Protein AF-A0A1V6CPU2-F1 (afdb_monomer)

Sequence (280 aa):
MRPAMVRLRGVSGRVWGGRLEGAAGATWGTPTTQPLRPPAPSGRTQPARTRLDDVVFSGDVILTNVDMAEVTRQFQGHDPSRQGRASASGKLSIRGLDVKSLGGKVAVYMDDVEAFRLPVLSQILTFLKVQKETSDFHGTFDMQGLTATIERARLANRLSALEVEPGGTIDLGQGRMDFYLVAVPLSTVRDLLLKIPLVNLLVNLQDKLTRLLVRGQWDDPPSKLLSVQPIRNVGEGTLTFFRDVARSGGQIGGDVLNTLRSIIELPFGKPRKEQPVEEP

Solvent-accessible surface area (backbone atoms only — not comparable to full-atom values): 16328 Å² total; per-residue (Å²): 143,75,86,84,78,80,80,84,86,81,83,87,74,92,69,90,84,85,90,84,89,80,96,71,99,75,86,79,80,83,82,84,79,79,84,76,81,81,78,81,93,75,77,86,79,68,80,80,73,78,49,58,78,76,38,73,49,71,52,75,46,80,45,72,73,39,51,40,29,60,60,49,64,73,47,90,72,85,69,72,78,42,50,34,34,34,30,33,22,23,33,41,21,27,33,41,88,45,60,71,30,24,25,28,41,37,30,42,38,32,41,56,22,49,46,67,76,38,80,50,49,26,46,53,38,54,74,69,66,55,76,94,55,53,23,26,36,43,35,34,31,43,34,51,27,56,33,33,32,32,65,37,36,39,41,23,21,68,53,35,39,36,38,41,48,63,72,18,39,35,30,71,79,79,40,34,36,44,35,44,33,43,35,36,52,35,83,83,39,39,67,55,50,73,72,44,58,74,90,63,35,56,80,73,37,61,89,62,47,46,31,36,38,40,40,44,46,59,82,49,56,55,85,69,21,49,43,85,45,84,82,86,79,80,54,70,70,56,56,48,50,53,30,50,24,53,71,63,55,14,46,81,67,79,60,57,64,55,51,41,52,51,44,66,71,47,77,84,56,78,59,66,75,83,73,80,77,80,77,133

Mean predicted aligned error: 13.43 Å

Radius of gyration: 22.81 Å; Cα contacts (8 Å, |Δi|>4): 498; chains: 1; bounding box: 57×51×72 Å

Secondary structure (DSSP, 8-state):
---------------S------SS---PPPP----PPPPP--S--------GGGPEEEEEEEEEEEEHHHHHHHSSSS-TT--SEEEEEEEEEEETT-GGG-EEEEEEEEEEE-GGGSTTHHHHHHHTTPPS--EEEEEEEEEETTEEEEEEEEEE-SSEEEEEPTT-EEETTTTEEEEEEEEEEHHHHHHHHHHS-HHHHHHHHGGG-EEEEEEEETTS-HHHHEEEE------HHHHHHHHHHHHHTS---SHHHHHHHHHHHSPPPPPPPPPP----

Structure (mmCIF, N/CA/C/O backbone):
data_AF-A0A1V6CPU2-F1
#
_entry.id   AF-A0A1V6CPU2-F1
#
loop_
_atom_site.group_PDB
_atom_site.id
_atom_site.type_symbol
_atom_site.label_atom_id
_atom_site.label_alt_id
_atom_site.label_comp_id
_atom_site.label_asym_id
_atom_site.label_entity_id
_atom_site.label_seq_id
_atom_site.pdbx_PDB_ins_code
_atom_site.Cartn_x
_atom_site.Cartn_y
_atom_site.Cartn_z
_atom_site.occupancy
_atom_site.B_iso_or_equiv
_atom_site.auth_seq_id
_atom_site.auth_comp_id
_atom_site.auth_asym_id
_atom_site.auth_atom_id
_atom_site.pdbx_PDB_model_num
ATOM 1 N N . MET A 1 1 ? 34.733 -14.868 -2.464 1.00 34.28 1 MET A N 1
ATOM 2 C CA . MET A 1 1 ? 33.592 -14.001 -2.822 1.00 34.28 1 MET A CA 1
ATOM 3 C C . MET A 1 1 ? 33.526 -13.883 -4.335 1.00 34.28 1 MET A C 1
ATOM 5 O O . MET A 1 1 ? 34.482 -13.424 -4.941 1.00 34.28 1 MET A O 1
ATOM 9 N N . ARG A 1 2 ? 32.450 -14.383 -4.944 1.00 20.81 2 ARG A N 1
ATOM 10 C CA . ARG A 1 2 ? 32.124 -14.239 -6.371 1.00 20.81 2 ARG A CA 1
ATOM 11 C C . ARG A 1 2 ? 30.683 -13.719 -6.431 1.00 20.81 2 ARG A C 1
ATOM 13 O O . ARG A 1 2 ? 29.885 -14.204 -5.629 1.00 20.81 2 ARG A O 1
ATOM 20 N N . PRO A 1 3 ? 30.338 -12.761 -7.305 1.00 23.31 3 PRO A N 1
ATOM 21 C CA . PRO A 1 3 ? 28.958 -12.308 -7.423 1.00 23.31 3 PRO A CA 1
ATOM 22 C C . PRO A 1 3 ? 28.087 -13.469 -7.916 1.00 23.31 3 PRO A C 1
ATOM 24 O O . PRO A 1 3 ? 28.426 -14.145 -8.891 1.00 23.31 3 PRO A O 1
ATOM 27 N N . ALA A 1 4 ? 26.991 -13.729 -7.203 1.00 22.84 4 ALA A N 1
ATOM 28 C CA . ALA A 1 4 ? 25.990 -14.703 -7.605 1.00 22.84 4 ALA A CA 1
ATOM 29 C C . ALA A 1 4 ? 25.301 -14.195 -8.879 1.00 22.84 4 ALA A C 1
ATOM 31 O O . ALA A 1 4 ? 24.629 -13.168 -8.893 1.00 22.84 4 ALA A O 1
ATOM 32 N N . MET A 1 5 ? 25.543 -14.912 -9.970 1.00 20.58 5 MET A N 1
ATOM 33 C CA . MET A 1 5 ? 25.010 -14.649 -11.296 1.00 20.58 5 MET A CA 1
ATOM 34 C C . MET A 1 5 ? 23.526 -15.034 -11.317 1.00 20.58 5 MET A C 1
ATOM 36 O O . MET A 1 5 ? 23.187 -16.216 -11.361 1.00 20.58 5 MET A O 1
ATOM 40 N N . VAL A 1 6 ? 22.635 -14.042 -11.280 1.00 23.23 6 VAL A N 1
ATOM 41 C CA . VAL A 1 6 ? 21.203 -14.248 -11.529 1.00 23.23 6 VAL A CA 1
ATOM 42 C C . VAL A 1 6 ? 21.034 -14.560 -13.016 1.00 23.23 6 VAL A C 1
ATOM 44 O O . VAL A 1 6 ? 21.174 -13.691 -13.875 1.00 23.23 6 VAL A O 1
ATOM 47 N N . ARG A 1 7 ? 20.779 -15.831 -13.345 1.00 21.45 7 ARG A N 1
ATOM 48 C CA . ARG A 1 7 ? 20.409 -16.247 -14.703 1.00 21.45 7 ARG A CA 1
ATOM 49 C C . ARG A 1 7 ? 18.973 -15.808 -14.985 1.00 21.45 7 ARG A C 1
ATOM 51 O O . ARG A 1 7 ? 18.034 -16.540 -14.695 1.00 21.45 7 ARG A O 1
ATOM 58 N N . LEU A 1 8 ? 18.813 -14.649 -15.615 1.00 23.30 8 LEU A N 1
ATOM 59 C CA . LEU A 1 8 ? 17.594 -14.322 -16.351 1.00 23.30 8 LEU A CA 1
ATOM 60 C C . LEU A 1 8 ? 17.558 -15.193 -17.616 1.00 23.30 8 LEU A C 1
ATOM 62 O O . LEU A 1 8 ? 18.297 -14.966 -18.573 1.00 23.30 8 LEU A O 1
ATOM 66 N N . ARG A 1 9 ? 16.738 -16.248 -17.606 1.00 25.08 9 ARG A N 1
ATOM 67 C CA . ARG A 1 9 ? 16.404 -17.020 -18.811 1.00 25.08 9 ARG A CA 1
ATOM 68 C C . ARG A 1 9 ? 15.231 -16.335 -19.517 1.00 25.08 9 ARG A C 1
ATOM 70 O O . ARG A 1 9 ? 14.138 -16.316 -18.969 1.00 25.08 9 ARG A O 1
ATOM 77 N N . GLY A 1 10 ? 15.464 -15.849 -20.740 1.00 27.39 10 GLY A N 1
ATOM 78 C CA . GLY A 1 10 ? 14.409 -15.517 -21.708 1.00 27.39 10 GLY A CA 1
ATOM 79 C C . GLY A 1 10 ? 14.481 -14.112 -22.312 1.00 27.39 10 GLY A C 1
ATOM 80 O O . GLY A 1 10 ? 13.616 -13.291 -22.046 1.00 27.39 10 GLY A O 1
ATOM 81 N N . VAL A 1 11 ? 15.468 -13.852 -23.176 1.00 28.25 11 VAL A N 1
ATOM 82 C CA . VAL A 1 11 ? 15.389 -12.778 -24.182 1.00 28.25 11 VAL A CA 1
ATOM 83 C C . VAL A 1 11 ? 14.802 -13.406 -25.444 1.00 28.25 11 VAL A C 1
ATOM 85 O O . VAL A 1 11 ? 15.424 -14.299 -26.015 1.00 28.25 11 VAL A O 1
ATOM 88 N N . SER A 1 12 ? 13.621 -12.969 -25.887 1.00 30.84 12 SER A N 1
ATOM 89 C CA . SER A 1 12 ? 13.155 -13.255 -27.248 1.00 30.84 12 SER A CA 1
ATOM 90 C C . SER A 1 12 ? 13.422 -12.037 -28.133 1.00 30.84 12 SER A C 1
ATOM 92 O O . SER A 1 12 ? 12.655 -11.085 -28.200 1.00 30.84 12 SER A O 1
ATOM 94 N N . GLY A 1 13 ? 14.568 -12.063 -28.810 1.00 25.61 13 GLY A N 1
ATOM 95 C CA . GLY A 1 13 ? 14.774 -11.320 -30.046 1.00 25.61 13 GLY A CA 1
ATOM 96 C C . GLY A 1 13 ? 14.485 -12.274 -31.197 1.00 25.61 13 GLY A C 1
ATOM 97 O O . GLY A 1 13 ? 15.069 -13.354 -31.258 1.00 25.61 13 GLY A O 1
ATOM 98 N N . ARG A 1 14 ? 13.565 -11.924 -32.100 1.00 24.55 14 ARG A N 1
ATOM 99 C CA . ARG A 1 14 ? 13.350 -12.722 -33.311 1.00 24.55 14 ARG A CA 1
ATOM 100 C C . ARG A 1 14 ? 14.534 -12.518 -34.259 1.00 24.55 14 ARG A C 1
ATOM 102 O O . ARG A 1 14 ? 14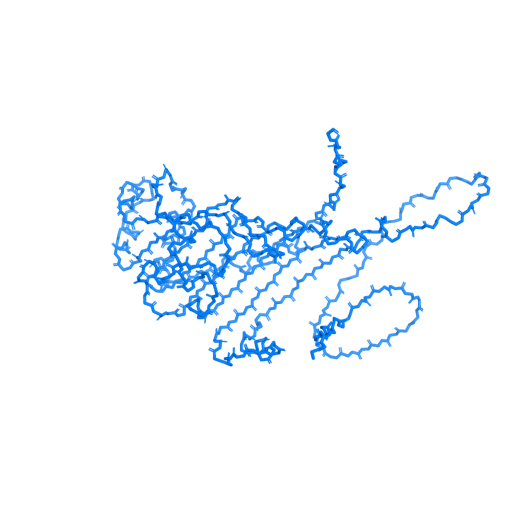.635 -11.477 -34.898 1.00 24.55 14 ARG A O 1
ATOM 109 N N . VAL A 1 15 ? 15.376 -13.537 -34.393 1.00 25.38 15 VAL A N 1
ATOM 110 C CA . VAL A 1 15 ? 16.049 -13.854 -35.659 1.00 25.38 15 VAL A CA 1
ATOM 111 C C . VAL A 1 15 ? 15.334 -15.081 -36.224 1.00 25.38 15 VAL A C 1
ATOM 113 O O . VAL A 1 15 ? 14.898 -15.953 -35.478 1.00 25.38 15 VAL A O 1
ATOM 116 N N . TRP A 1 16 ? 15.106 -15.070 -37.533 1.00 22.95 16 TRP A N 1
ATOM 117 C CA . TRP A 1 16 ? 14.367 -16.084 -38.284 1.00 22.95 16 TRP A CA 1
ATOM 118 C C . TRP A 1 16 ? 14.764 -17.534 -37.947 1.00 22.95 16 TRP A C 1
ATOM 120 O O . TRP A 1 16 ? 15.946 -17.860 -37.926 1.00 22.95 16 TRP A O 1
ATOM 130 N N . GLY A 1 17 ? 13.751 -18.403 -37.824 1.00 26.84 17 GLY A N 1
ATOM 131 C CA . GLY A 1 17 ? 13.868 -19.862 -37.931 1.00 26.84 17 GLY A CA 1
ATOM 132 C C . GLY A 1 17 ? 14.075 -20.622 -36.615 1.00 26.84 17 GLY A C 1
ATOM 133 O O . GLY A 1 17 ? 15.155 -20.593 -36.041 1.00 26.84 17 GLY A O 1
ATOM 134 N N . GLY A 1 18 ? 13.062 -21.393 -36.197 1.00 23.89 18 GLY A N 1
ATOM 135 C CA . GLY A 1 18 ? 13.211 -22.478 -35.214 1.00 23.89 18 GLY A CA 1
ATOM 136 C C . GLY A 1 18 ? 12.259 -22.400 -34.019 1.00 23.89 18 GLY A C 1
ATOM 137 O O . GLY A 1 18 ? 12.365 -21.517 -33.176 1.00 23.89 18 GLY A O 1
ATOM 138 N N . ARG A 1 19 ? 11.328 -23.357 -33.946 1.00 25.08 19 ARG A N 1
ATOM 139 C CA . ARG A 1 19 ? 10.386 -23.580 -32.839 1.00 25.08 19 ARG A CA 1
ATOM 140 C C . ARG A 1 19 ? 11.069 -24.431 -31.764 1.00 25.08 19 ARG A C 1
ATOM 142 O O . ARG A 1 19 ? 11.574 -25.499 -32.092 1.00 25.08 19 ARG A O 1
ATOM 149 N N . LEU A 1 20 ? 11.030 -24.006 -30.502 1.00 25.58 20 LEU A N 1
ATOM 150 C CA . LEU A 1 20 ? 11.306 -24.875 -29.353 1.00 25.58 20 LEU A CA 1
ATOM 151 C C . LEU A 1 20 ? 10.227 -24.658 -28.288 1.00 25.58 20 LEU A C 1
ATOM 153 O O . LEU A 1 20 ? 10.065 -23.556 -27.771 1.00 25.58 20 LEU A O 1
ATOM 157 N N . GLU A 1 21 ? 9.476 -25.723 -28.010 1.00 29.30 21 GLU A N 1
ATOM 158 C CA . GLU A 1 21 ? 8.456 -25.804 -26.962 1.00 29.30 21 GLU A CA 1
ATOM 159 C C . GLU A 1 21 ? 9.082 -26.342 -25.664 1.00 29.30 21 GLU A C 1
ATOM 161 O O . GLU A 1 21 ? 9.908 -27.254 -25.696 1.00 29.30 21 GLU A O 1
ATOM 166 N N . GLY A 1 22 ? 8.687 -25.781 -24.516 1.00 26.75 22 GLY A N 1
ATOM 167 C CA . GLY A 1 22 ? 9.093 -26.238 -23.185 1.00 26.75 22 GLY A CA 1
ATOM 168 C C . GLY A 1 22 ? 8.203 -25.643 -22.086 1.00 26.75 22 GLY A C 1
ATOM 169 O O . GLY A 1 22 ? 7.888 -24.459 -22.110 1.00 26.75 22 GLY A O 1
ATOM 170 N N . ALA A 1 23 ? 7.763 -26.502 -21.166 1.00 32.38 23 ALA A N 1
ATOM 171 C CA . ALA A 1 23 ? 6.569 -26.382 -20.331 1.00 32.38 23 ALA A CA 1
ATOM 172 C C . ALA A 1 23 ? 6.608 -25.340 -19.189 1.00 32.38 23 ALA A C 1
ATOM 174 O O . ALA A 1 23 ? 7.390 -25.463 -18.252 1.00 32.38 23 ALA A O 1
ATOM 175 N N . ALA A 1 24 ? 5.693 -24.369 -19.262 1.00 33.59 24 ALA A N 1
ATOM 176 C CA . ALA A 1 24 ? 4.900 -23.727 -18.200 1.00 33.59 24 ALA A CA 1
ATOM 177 C C . ALA A 1 24 ? 4.085 -22.632 -18.912 1.00 33.59 24 ALA A C 1
ATOM 179 O O . ALA A 1 24 ? 4.658 -21.831 -19.648 1.00 33.59 24 ALA A O 1
ATOM 180 N N . GLY A 1 25 ? 2.755 -22.659 -18.804 1.00 32.31 25 GLY A N 1
ATOM 181 C CA . GLY A 1 25 ? 1.842 -21.919 -19.685 1.00 32.31 25 GLY A CA 1
ATOM 182 C C . GLY A 1 25 ? 1.938 -20.393 -19.587 1.00 32.31 25 GLY A C 1
ATOM 183 O O . GLY A 1 25 ? 1.134 -19.771 -18.906 1.00 32.31 25 GLY A O 1
ATOM 184 N N . ALA A 1 26 ? 2.877 -19.798 -20.321 1.00 29.34 26 ALA A N 1
ATOM 185 C CA . ALA A 1 26 ? 2.857 -18.404 -20.743 1.00 29.34 26 ALA A CA 1
ATOM 186 C C . ALA A 1 26 ? 2.337 -18.357 -22.188 1.00 29.34 26 ALA A C 1
ATOM 188 O O . ALA A 1 26 ? 3.023 -18.775 -23.124 1.00 29.34 26 ALA A O 1
ATOM 189 N N . THR A 1 27 ? 1.106 -17.892 -22.385 1.00 31.67 27 THR A N 1
ATOM 190 C CA . THR A 1 27 ? 0.566 -17.628 -23.724 1.00 31.67 27 THR A CA 1
ATOM 191 C C . THR A 1 27 ? 0.984 -16.231 -24.165 1.00 31.67 27 THR A C 1
ATOM 193 O O . THR A 1 27 ? 0.545 -15.238 -23.591 1.00 31.67 27 THR A O 1
ATOM 196 N N . TRP A 1 28 ? 1.836 -16.156 -25.185 1.00 31.05 28 TRP A N 1
ATOM 197 C CA . TRP A 1 28 ? 2.284 -14.904 -25.793 1.00 31.05 28 TRP A CA 1
ATOM 198 C C . TRP A 1 28 ? 1.284 -14.451 -26.862 1.00 31.05 28 TRP A C 1
ATOM 200 O O . TRP A 1 28 ? 0.954 -15.218 -27.767 1.00 31.05 28 TRP A O 1
ATOM 210 N N . GLY A 1 29 ? 0.808 -13.208 -26.768 1.00 28.88 29 GLY A N 1
ATOM 211 C CA . GLY A 1 29 ? -0.036 -12.594 -27.792 1.00 28.88 29 GLY A CA 1
ATOM 212 C C . GLY A 1 29 ? 0.719 -12.374 -29.107 1.00 28.88 29 GLY A C 1
ATOM 213 O O . GLY A 1 29 ? 1.909 -12.055 -29.125 1.00 28.88 29 GLY A O 1
ATOM 214 N N . THR A 1 30 ? 0.022 -12.543 -30.229 1.00 30.81 30 THR A N 1
ATOM 215 C CA . THR A 1 30 ? 0.536 -12.243 -31.571 1.00 30.81 30 THR A CA 1
ATOM 216 C C . THR A 1 30 ? 0.836 -10.747 -31.724 1.00 30.81 30 THR A C 1
ATOM 218 O O . THR A 1 30 ? -0.030 -9.927 -31.422 1.00 30.81 30 THR A O 1
ATOM 221 N N . PRO A 1 31 ? 2.016 -10.358 -32.234 1.00 31.31 31 PRO A N 1
ATOM 222 C CA . PRO A 1 31 ? 2.362 -8.955 -32.413 1.00 31.31 31 PRO A CA 1
ATOM 223 C C . PRO A 1 31 ? 1.644 -8.352 -33.618 1.00 31.31 31 PRO A C 1
ATOM 225 O O . PRO A 1 31 ? 1.779 -8.833 -34.744 1.00 31.31 31 PRO A O 1
ATOM 228 N N . THR A 1 32 ? 0.928 -7.258 -33.382 1.00 28.61 32 THR A N 1
ATOM 229 C CA . THR A 1 32 ? 0.311 -6.435 -34.422 1.00 28.61 32 THR A CA 1
ATOM 230 C C . THR A 1 32 ? 1.383 -5.571 -35.086 1.00 28.61 32 THR A C 1
ATOM 232 O O . THR A 1 32 ? 1.821 -4.563 -34.536 1.00 28.61 32 THR A O 1
ATOM 235 N N . THR A 1 33 ? 1.833 -5.949 -36.280 1.00 32.84 33 THR A N 1
ATOM 236 C CA . THR A 1 33 ? 2.640 -5.076 -37.142 1.00 32.84 33 THR A CA 1
ATOM 237 C C . THR A 1 33 ? 1.713 -4.133 -37.906 1.00 32.84 33 THR A C 1
ATOM 239 O O . THR A 1 33 ? 1.033 -4.573 -38.830 1.00 32.84 33 THR A O 1
ATOM 242 N N . GLN A 1 34 ? 1.680 -2.843 -37.562 1.00 29.03 34 GLN A N 1
ATOM 243 C CA . GLN A 1 34 ? 1.184 -1.826 -38.498 1.00 29.03 34 GLN A CA 1
ATOM 244 C C . GLN A 1 34 ? 2.293 -1.525 -39.522 1.00 29.03 34 GLN A C 1
ATOM 246 O O . GLN A 1 34 ? 3.384 -1.119 -39.115 1.00 29.03 34 GLN A O 1
ATOM 251 N N . PRO A 1 35 ? 2.068 -1.716 -40.834 1.00 31.83 35 PRO A N 1
ATOM 252 C CA . PRO A 1 35 ? 3.047 -1.328 -41.839 1.00 31.83 35 PRO A CA 1
ATOM 253 C C . PRO A 1 35 ? 3.051 0.199 -42.004 1.00 31.83 35 PRO A C 1
ATOM 255 O O . PRO A 1 35 ? 2.070 0.795 -42.449 1.00 31.83 35 PRO A O 1
ATOM 258 N N . LEU A 1 36 ? 4.168 0.843 -41.662 1.00 37.94 36 LEU A N 1
ATOM 259 C CA . LEU A 1 36 ? 4.449 2.221 -42.072 1.00 37.94 36 LEU A CA 1
ATOM 260 C C . LEU A 1 36 ? 4.690 2.243 -43.592 1.00 37.94 36 LEU A C 1
ATOM 262 O O . LEU A 1 36 ? 5.431 1.412 -44.118 1.00 37.94 36 LEU A O 1
ATOM 266 N N . ARG A 1 37 ? 4.045 3.184 -44.297 1.00 33.75 37 ARG A N 1
ATOM 267 C CA . ARG A 1 37 ? 4.217 3.421 -45.744 1.00 33.75 37 ARG A CA 1
ATOM 268 C C . ARG A 1 37 ? 5.713 3.502 -46.107 1.00 33.75 37 ARG A C 1
ATOM 270 O O . ARG A 1 37 ? 6.439 4.221 -45.420 1.00 33.75 37 ARG A O 1
ATOM 277 N N . PRO A 1 38 ? 6.175 2.847 -47.187 1.00 36.03 38 PRO A N 1
ATOM 278 C CA . PRO A 1 38 ? 7.564 2.967 -47.609 1.00 36.03 38 PRO A CA 1
ATOM 279 C C . PRO A 1 38 ? 7.843 4.388 -48.137 1.00 36.03 38 PRO A C 1
ATOM 281 O O . PRO A 1 38 ? 7.020 4.926 -48.885 1.00 36.03 38 PRO A O 1
ATOM 284 N N . PRO A 1 39 ? 8.978 5.013 -47.775 1.00 39.09 39 PRO A N 1
ATOM 285 C CA . PRO A 1 39 ? 9.410 6.257 -48.400 1.00 39.09 39 PRO A CA 1
ATOM 286 C C . PRO A 1 39 ? 9.876 6.007 -49.844 1.00 39.09 39 PRO A C 1
ATOM 288 O O . PRO A 1 39 ? 10.387 4.935 -50.175 1.00 39.09 39 PRO A O 1
ATOM 291 N N . ALA A 1 40 ? 9.675 7.006 -50.707 1.00 37.50 40 ALA A N 1
ATOM 292 C CA . ALA A 1 40 ? 10.050 6.971 -52.120 1.00 37.50 40 ALA A CA 1
ATOM 293 C C . ALA A 1 40 ? 11.578 6.815 -52.315 1.00 37.50 40 ALA A C 1
ATOM 295 O O . ALA A 1 40 ? 12.352 7.299 -51.484 1.00 37.50 40 ALA A O 1
ATOM 296 N N . PRO A 1 41 ? 12.038 6.161 -53.400 1.00 44.41 41 PRO A N 1
ATOM 297 C CA . PRO A 1 41 ? 13.441 5.815 -53.566 1.00 44.41 41 PRO A CA 1
ATOM 298 C C . PRO A 1 41 ? 14.226 6.993 -54.154 1.00 44.41 41 PRO A C 1
ATOM 300 O O . PRO A 1 41 ? 14.113 7.300 -55.338 1.00 44.41 41 PRO A O 1
ATOM 303 N N . SER A 1 42 ? 15.082 7.626 -53.355 1.00 38.94 42 SER A N 1
ATOM 304 C CA . SER A 1 42 ? 16.133 8.501 -53.881 1.00 38.94 42 SER A CA 1
ATOM 305 C C . SER A 1 42 ? 17.397 8.421 -53.029 1.00 38.94 42 SER A C 1
ATOM 307 O O . SER A 1 42 ? 17.384 8.815 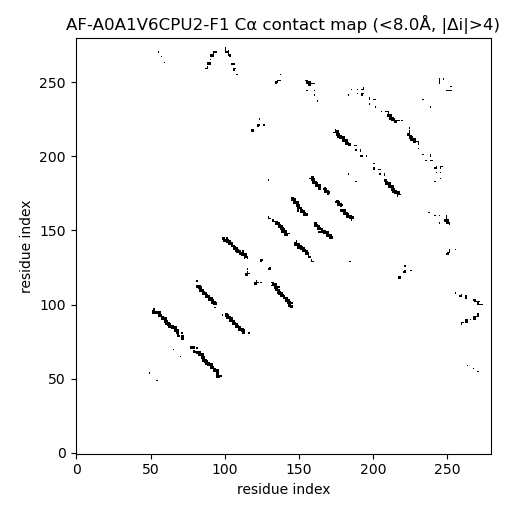-51.868 1.00 38.94 42 SER A O 1
ATOM 309 N N . GLY A 1 43 ? 18.491 7.963 -53.647 1.00 39.69 43 GLY A N 1
ATOM 310 C CA . GLY A 1 43 ? 19.863 8.128 -53.158 1.00 39.69 43 GLY A CA 1
ATOM 311 C C . GLY A 1 43 ? 20.318 7.104 -52.112 1.00 39.69 43 GLY A C 1
ATOM 312 O O . GLY A 1 43 ? 19.718 6.986 -51.055 1.00 39.69 43 GLY A O 1
ATOM 313 N N . ARG A 1 44 ? 21.403 6.379 -52.434 1.00 40.94 44 ARG A N 1
ATOM 314 C CA . ARG A 1 44 ? 22.233 5.514 -51.562 1.00 40.94 44 ARG A CA 1
ATOM 315 C C . ARG A 1 44 ? 21.679 5.292 -50.144 1.00 40.94 44 ARG A C 1
ATOM 317 O O . ARG A 1 44 ? 22.060 5.979 -49.200 1.00 40.94 44 ARG A O 1
ATOM 324 N N . THR A 1 45 ? 20.848 4.269 -49.982 1.00 40.88 45 THR A N 1
ATOM 325 C CA . THR A 1 45 ? 20.458 3.754 -48.670 1.00 40.88 45 THR A CA 1
ATOM 326 C C . THR A 1 45 ? 21.670 3.088 -48.019 1.00 40.88 45 THR A C 1
ATOM 328 O O . THR A 1 45 ? 21.971 1.921 -48.261 1.00 40.88 45 THR A O 1
ATOM 331 N N . GLN A 1 46 ? 22.387 3.826 -47.165 1.00 41.12 46 GLN A N 1
ATOM 332 C CA . GLN A 1 46 ? 23.082 3.175 -46.056 1.00 41.12 46 GLN A CA 1
ATOM 333 C C . GLN A 1 46 ? 22.028 2.354 -45.300 1.00 41.12 46 GLN A C 1
ATOM 335 O O . GLN A 1 46 ? 20.939 2.882 -45.054 1.00 41.12 46 GLN A O 1
ATOM 340 N N . PRO A 1 47 ? 22.291 1.085 -44.939 1.00 43.69 47 PRO A N 1
ATOM 341 C CA . PRO A 1 47 ? 21.394 0.383 -44.039 1.00 43.69 47 PRO A CA 1
ATOM 342 C C . PRO A 1 47 ? 21.312 1.235 -42.776 1.00 43.69 47 PRO A C 1
ATOM 344 O O . PRO A 1 47 ? 22.331 1.458 -42.118 1.00 43.69 47 PRO A O 1
ATOM 347 N N . ALA A 1 48 ? 20.127 1.777 -42.491 1.00 50.03 48 ALA A N 1
ATOM 348 C CA . ALA A 1 48 ? 19.873 2.498 -41.260 1.00 50.03 48 ALA A CA 1
ATOM 349 C C . ALA A 1 48 ? 20.202 1.526 -40.125 1.00 50.03 48 ALA A C 1
ATOM 351 O O . ALA A 1 48 ? 19.452 0.590 -39.857 1.00 50.03 48 ALA A O 1
ATOM 352 N N . ARG A 1 49 ? 21.387 1.673 -39.527 1.00 53.03 49 ARG A N 1
ATOM 353 C CA . ARG A 1 49 ? 21.770 0.899 -38.354 1.00 53.03 49 ARG A CA 1
ATOM 354 C C . ARG A 1 49 ? 20.896 1.418 -37.231 1.00 53.03 49 ARG A C 1
ATOM 356 O O . ARG A 1 49 ? 21.223 2.435 -36.629 1.00 53.03 49 ARG A O 1
ATOM 363 N N . THR A 1 50 ? 19.774 0.750 -36.995 1.00 55.72 50 THR A N 1
ATOM 364 C CA . THR A 1 50 ? 18.985 0.958 -35.786 1.00 55.72 50 THR A CA 1
ATOM 365 C C . THR A 1 50 ? 19.923 0.718 -34.612 1.00 55.72 50 THR A C 1
ATOM 367 O O . THR A 1 50 ? 20.406 -0.403 -34.425 1.00 55.72 50 THR A O 1
ATOM 370 N N . ARG A 1 51 ? 20.268 1.775 -33.872 1.00 66.94 51 ARG A N 1
ATOM 371 C CA . ARG A 1 51 ? 21.025 1.608 -32.635 1.00 66.94 51 ARG A CA 1
ATOM 372 C C . ARG A 1 51 ? 20.092 0.953 -31.632 1.00 66.94 51 ARG A C 1
ATOM 374 O O . ARG A 1 51 ? 18.899 1.242 -31.618 1.00 66.94 51 ARG A O 1
ATOM 381 N N . LEU A 1 52 ? 20.629 0.063 -30.805 1.00 71.88 52 LEU A N 1
ATOM 382 C CA . LEU A 1 52 ? 19.845 -0.575 -29.748 1.00 71.88 52 LEU A CA 1
ATOM 383 C C . LEU A 1 52 ? 19.178 0.480 -28.847 1.00 71.88 52 LEU A C 1
ATOM 385 O O . LEU A 1 52 ? 18.044 0.287 -28.428 1.00 71.88 52 LEU A O 1
ATOM 389 N N . ASP A 1 53 ? 19.839 1.623 -28.660 1.00 72.81 53 ASP A N 1
ATOM 390 C CA . ASP A 1 53 ? 19.358 2.778 -27.892 1.00 72.81 53 ASP A CA 1
ATOM 391 C C . ASP A 1 53 ? 18.113 3.455 -28.492 1.00 72.81 53 ASP A C 1
ATOM 393 O O . ASP A 1 53 ? 17.419 4.189 -27.795 1.00 72.81 53 ASP A O 1
ATOM 397 N N . ASP A 1 54 ? 17.789 3.192 -29.761 1.00 76.06 54 ASP A N 1
ATOM 398 C CA . ASP A 1 54 ? 16.584 3.702 -30.428 1.00 76.06 54 ASP A CA 1
ATOM 399 C C . ASP A 1 54 ? 15.427 2.687 -30.398 1.00 76.06 54 ASP A C 1
ATOM 401 O O . ASP A 1 54 ? 14.295 3.007 -30.772 1.00 76.06 54 ASP A O 1
ATOM 405 N N . VAL A 1 55 ? 15.693 1.450 -29.963 1.00 82.12 55 VAL A N 1
ATOM 406 C CA . VAL A 1 55 ? 14.698 0.375 -29.907 1.00 82.12 55 VAL A CA 1
ATOM 407 C C . VAL A 1 55 ? 13.898 0.486 -28.618 1.00 82.12 55 VAL A C 1
ATOM 409 O O . VAL A 1 55 ? 14.457 0.595 -27.535 1.00 82.12 55 VAL A O 1
ATOM 412 N N . VAL A 1 56 ? 12.573 0.408 -28.719 1.00 84.12 56 VAL A N 1
ATOM 413 C CA . VAL A 1 56 ? 11.688 0.291 -27.558 1.00 84.12 56 VAL A CA 1
ATOM 414 C C . VAL A 1 56 ? 11.261 -1.161 -27.417 1.00 84.12 56 VAL A C 1
ATOM 416 O O . VAL A 1 56 ? 10.599 -1.708 -28.299 1.00 84.12 56 VAL A O 1
ATOM 419 N N . PHE A 1 57 ? 11.609 -1.768 -26.291 1.00 84.62 57 PHE A N 1
ATOM 420 C CA . PHE A 1 57 ? 11.063 -3.044 -25.861 1.00 84.62 57 PHE A CA 1
ATOM 421 C C . PHE A 1 57 ? 9.832 -2.783 -25.004 1.00 84.62 57 PHE A C 1
ATOM 423 O O . PHE A 1 57 ? 9.797 -1.856 -24.196 1.00 84.62 57 PHE A O 1
ATOM 430 N N . SER A 1 58 ? 8.787 -3.575 -25.193 1.00 87.56 58 SER A N 1
ATOM 431 C CA . SER A 1 58 ? 7.578 -3.504 -24.381 1.00 87.56 58 SER A CA 1
ATOM 432 C C . SER A 1 58 ? 7.056 -4.906 -24.138 1.00 87.56 58 SER A C 1
ATOM 434 O O . SER A 1 58 ? 7.159 -5.765 -25.015 1.00 87.56 58 SER A O 1
ATOM 436 N N . GLY A 1 59 ? 6.532 -5.144 -22.945 1.00 83.94 59 GLY A N 1
ATOM 437 C CA . GLY A 1 59 ? 6.051 -6.455 -22.550 1.00 83.94 59 GLY A CA 1
ATOM 438 C C . GLY A 1 59 ? 5.086 -6.382 -21.382 1.00 83.94 59 GLY A C 1
ATOM 439 O O . GLY A 1 59 ? 5.078 -5.418 -20.613 1.00 83.94 59 GLY A O 1
ATOM 440 N N . ASP A 1 60 ? 4.292 -7.437 -21.270 1.00 84.81 60 ASP A N 1
ATOM 441 C CA . ASP A 1 60 ? 3.377 -7.639 -20.162 1.00 84.81 60 ASP A CA 1
ATOM 442 C C . ASP A 1 60 ? 4.002 -8.636 -19.175 1.00 84.81 60 ASP A C 1
ATOM 444 O O . ASP A 1 60 ? 4.599 -9.642 -19.564 1.00 84.81 60 ASP A O 1
ATOM 448 N N . VAL A 1 61 ? 3.875 -8.350 -17.884 1.00 83.56 61 VAL A N 1
ATOM 449 C CA . VAL A 1 61 ? 4.224 -9.248 -16.782 1.00 83.56 61 VAL A CA 1
ATOM 450 C C . VAL A 1 61 ? 2.916 -9.765 -16.217 1.00 83.56 61 VAL A C 1
ATOM 452 O O . VAL A 1 61 ? 2.083 -8.963 -15.812 1.00 83.56 61 VAL A O 1
ATOM 455 N N . ILE A 1 62 ? 2.724 -11.082 -16.182 1.00 83.44 62 ILE A N 1
ATOM 456 C CA . ILE A 1 62 ? 1.541 -11.701 -15.581 1.00 83.44 62 ILE A CA 1
ATOM 457 C C . ILE A 1 62 ? 2.009 -12.841 -14.683 1.00 83.44 62 ILE A C 1
ATOM 459 O O . ILE A 1 62 ? 2.599 -13.816 -15.140 1.00 83.44 62 ILE A O 1
ATOM 463 N N . LEU A 1 63 ? 1.740 -12.695 -13.394 1.00 82.44 63 LEU A N 1
ATOM 464 C CA . LEU A 1 63 ? 1.930 -13.692 -12.355 1.00 82.44 63 LEU A CA 1
ATOM 465 C C . LEU A 1 63 ? 0.564 -13.942 -11.726 1.00 82.44 63 LEU A C 1
ATOM 467 O O . LEU A 1 63 ? -0.132 -13.001 -11.345 1.00 82.44 63 LEU A O 1
ATOM 471 N N . THR A 1 64 ? 0.152 -15.197 -11.624 1.00 82.69 64 THR A N 1
ATOM 472 C CA . THR A 1 64 ? -1.164 -15.540 -11.082 1.00 82.69 64 THR A CA 1
ATOM 473 C C . THR A 1 64 ? -1.023 -16.646 -10.064 1.00 82.69 64 THR A C 1
ATOM 475 O O . THR A 1 64 ? -0.471 -17.699 -10.374 1.00 82.69 64 THR A O 1
ATOM 478 N N . ASN A 1 65 ? -1.567 -16.400 -8.872 1.00 80.81 65 ASN A N 1
ATOM 479 C CA . ASN A 1 65 ? -1.671 -17.385 -7.801 1.00 80.81 65 ASN A CA 1
ATOM 480 C C . ASN A 1 65 ? -0.331 -18.070 -7.475 1.00 80.81 65 ASN A C 1
ATOM 482 O O . ASN A 1 65 ? -0.260 -19.285 -7.290 1.00 80.81 65 ASN A O 1
ATOM 486 N N . VAL A 1 66 ? 0.743 -17.283 -7.465 1.00 83.62 66 VAL A N 1
ATOM 487 C CA . VAL A 1 66 ? 2.089 -17.763 -7.183 1.00 83.62 66 VAL A CA 1
ATOM 488 C C . VAL A 1 66 ? 2.213 -17.998 -5.683 1.00 83.62 66 VAL A C 1
ATOM 490 O O . VAL A 1 66 ? 1.968 -17.091 -4.888 1.00 83.62 66 VAL A O 1
ATOM 493 N N . ASP A 1 67 ? 2.601 -19.212 -5.301 1.00 83.00 67 ASP A N 1
ATOM 494 C CA . ASP A 1 67 ? 2.885 -19.556 -3.910 1.00 83.00 67 ASP A CA 1
ATOM 495 C C . ASP A 1 67 ? 4.140 -18.812 -3.436 1.00 83.00 67 ASP A C 1
ATOM 497 O O . ASP A 1 67 ? 5.245 -19.006 -3.963 1.00 83.00 67 ASP A O 1
ATOM 501 N N . MET A 1 68 ? 3.968 -17.951 -2.434 1.00 76.25 68 MET A N 1
ATOM 502 C CA . MET A 1 68 ? 5.062 -17.149 -1.900 1.00 76.25 68 MET A CA 1
ATOM 503 C C . MET A 1 68 ? 6.143 -18.007 -1.245 1.00 76.25 68 MET A C 1
ATOM 505 O O . MET A 1 68 ? 7.313 -17.636 -1.328 1.00 76.25 68 MET A O 1
ATOM 509 N N . ALA A 1 69 ? 5.801 -19.176 -0.699 1.00 76.19 69 ALA A N 1
ATOM 510 C CA . ALA A 1 69 ? 6.774 -20.105 -0.137 1.00 76.19 69 ALA A CA 1
ATOM 511 C C . ALA A 1 69 ? 7.671 -20.728 -1.219 1.00 76.19 69 ALA A C 1
ATOM 513 O O . ALA A 1 69 ? 8.829 -21.056 -0.952 1.00 76.19 69 ALA A O 1
ATOM 514 N N . GLU A 1 70 ? 7.166 -20.917 -2.442 1.00 71.44 70 GLU A N 1
ATOM 515 C CA . GLU A 1 70 ? 7.956 -21.416 -3.578 1.00 71.44 70 GLU A CA 1
ATOM 516 C C . GLU A 1 70 ? 8.900 -20.335 -4.110 1.00 71.44 70 GLU A C 1
ATOM 518 O O . GLU A 1 70 ? 10.093 -20.584 -4.279 1.00 71.44 70 GLU A O 1
ATOM 523 N N . VAL A 1 71 ? 8.398 -19.110 -4.297 1.00 70.00 71 VAL A N 1
ATOM 524 C CA . VAL A 1 71 ? 9.212 -17.973 -4.762 1.00 70.00 71 VAL A CA 1
ATOM 525 C C . VAL A 1 71 ? 10.391 -17.749 -3.828 1.00 70.00 71 VAL A C 1
ATOM 527 O O . VAL A 1 71 ? 11.523 -17.555 -4.264 1.00 70.00 71 VAL A O 1
ATOM 530 N N . THR A 1 72 ? 10.154 -17.816 -2.524 1.00 65.94 72 THR A N 1
ATOM 531 C CA . THR A 1 72 ? 11.160 -17.437 -1.533 1.00 65.94 72 THR A CA 1
ATOM 532 C C . THR A 1 72 ? 12.157 -18.551 -1.273 1.00 65.94 72 THR A C 1
ATOM 534 O O . THR A 1 72 ? 13.283 -18.262 -0.884 1.00 65.94 72 THR A O 1
ATOM 537 N N . ARG A 1 73 ? 11.806 -19.806 -1.587 1.00 65.50 73 ARG A N 1
ATOM 538 C CA . ARG A 1 73 ? 12.763 -20.920 -1.651 1.00 65.50 73 ARG A CA 1
ATOM 539 C C . ARG A 1 73 ? 13.820 -20.728 -2.744 1.00 65.50 73 ARG A C 1
ATOM 541 O O . ARG A 1 73 ? 14.936 -21.217 -2.584 1.00 65.50 73 ARG A O 1
ATOM 548 N N . GLN A 1 74 ? 13.503 -20.013 -3.827 1.00 62.38 74 GLN A N 1
ATOM 549 C CA . GLN A 1 74 ? 14.443 -19.777 -4.931 1.00 62.38 74 GLN A CA 1
ATOM 550 C C . GLN A 1 74 ? 15.458 -18.663 -4.639 1.00 62.38 74 GLN A C 1
ATOM 552 O O . GLN A 1 74 ? 16.557 -18.667 -5.200 1.00 62.38 74 GLN A O 1
ATOM 557 N N . PHE A 1 75 ? 15.136 -17.737 -3.735 1.00 54.97 75 PHE A N 1
ATOM 558 C CA . PHE A 1 75 ? 16.071 -16.716 -3.272 1.00 54.97 75 PHE A CA 1
ATOM 559 C C . PHE A 1 75 ? 16.847 -17.261 -2.064 1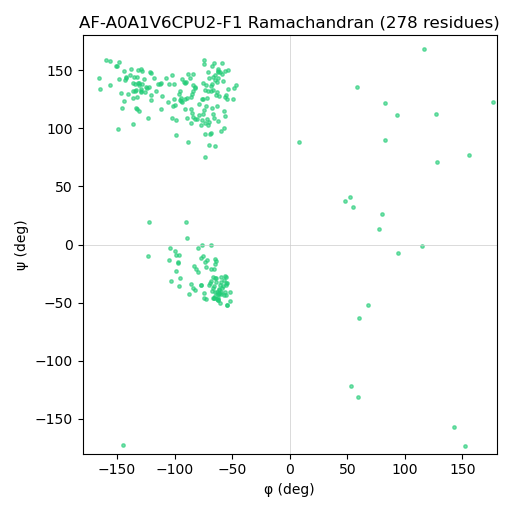.00 54.97 75 PHE A C 1
ATOM 561 O O . PHE A 1 75 ? 16.292 -17.448 -0.986 1.00 54.97 75 PHE A O 1
ATOM 568 N N . GLN A 1 76 ? 18.138 -17.564 -2.247 1.00 44.34 76 GLN A N 1
ATOM 569 C CA . GLN A 1 76 ? 19.005 -18.105 -1.191 1.00 44.34 76 GLN A CA 1
ATOM 570 C C . GLN A 1 76 ? 19.083 -17.135 0.005 1.00 44.34 76 GLN A C 1
ATOM 572 O O . GLN A 1 76 ? 19.848 -16.176 -0.020 1.00 44.34 76 GLN A O 1
ATOM 577 N N . GLY A 1 77 ? 18.280 -17.383 1.046 1.00 47.56 77 GLY A N 1
ATOM 578 C CA . GLY A 1 77 ? 18.228 -16.545 2.247 1.00 47.56 77 GLY A CA 1
ATOM 579 C C . GLY A 1 77 ? 16.901 -16.628 3.013 1.00 47.56 77 GLY A C 1
ATOM 580 O O . GLY A 1 77 ? 16.111 -15.700 2.961 1.00 47.56 77 GLY A O 1
ATOM 581 N N . HIS A 1 78 ? 16.725 -17.722 3.761 1.00 44.16 78 HIS A N 1
ATOM 582 C CA . HIS A 1 78 ? 15.829 -17.930 4.913 1.00 44.16 78 HIS A CA 1
ATOM 583 C C . HIS A 1 78 ? 14.289 -17.738 4.821 1.00 44.16 78 HIS A C 1
ATOM 585 O O . HIS A 1 78 ? 13.741 -16.719 4.413 1.00 44.16 78 HIS A O 1
ATOM 591 N N . ASP A 1 79 ? 13.660 -18.750 5.434 1.00 52.00 79 ASP A N 1
ATOM 592 C CA . ASP A 1 79 ? 12.281 -18.975 5.888 1.00 52.00 79 ASP A CA 1
ATOM 593 C C . ASP A 1 79 ? 11.237 -19.462 4.847 1.00 52.00 79 ASP A C 1
ATOM 595 O O . ASP A 1 79 ? 10.545 -18.653 4.224 1.00 52.00 79 ASP A O 1
ATOM 599 N N . PRO A 1 80 ? 11.069 -20.798 4.677 1.00 46.06 80 PRO A N 1
ATOM 600 C CA . PRO A 1 80 ? 10.034 -21.403 3.828 1.00 46.06 80 PRO A CA 1
ATOM 601 C C . PRO A 1 80 ? 8.604 -21.209 4.356 1.00 46.06 80 PRO A C 1
ATOM 603 O O . PRO A 1 80 ? 7.664 -21.676 3.723 1.00 46.06 80 PRO A O 1
ATOM 606 N N . SER A 1 81 ? 8.413 -20.537 5.495 1.00 44.88 81 SER A N 1
ATOM 607 C CA . SER A 1 81 ? 7.087 -20.329 6.082 1.00 44.88 81 SER A CA 1
ATOM 608 C C . SER A 1 81 ? 6.380 -19.048 5.627 1.00 44.88 81 SER A C 1
ATOM 610 O O . SER A 1 81 ? 5.437 -18.616 6.277 1.00 44.88 81 SER A O 1
ATOM 612 N N . ARG A 1 82 ? 6.783 -18.443 4.501 1.00 62.44 82 ARG A N 1
ATOM 613 C CA . ARG A 1 82 ? 6.033 -17.341 3.877 1.00 62.44 82 ARG A CA 1
ATOM 614 C C . ARG A 1 82 ? 4.734 -17.875 3.272 1.00 62.44 82 ARG A C 1
ATOM 616 O O . ARG A 1 82 ? 4.692 -18.240 2.103 1.00 62.44 82 ARG A O 1
ATOM 623 N N . GLN A 1 83 ? 3.700 -17.953 4.103 1.00 71.56 83 GLN A N 1
ATOM 624 C CA . GLN A 1 83 ? 2.341 -18.257 3.673 1.00 71.56 83 GLN A CA 1
ATOM 625 C C . GLN A 1 83 ? 1.777 -17.110 2.827 1.00 71.56 83 GLN A C 1
ATOM 627 O O . GLN A 1 83 ? 2.203 -15.955 2.951 1.00 71.56 83 GLN A O 1
ATOM 632 N N . GLY A 1 84 ? 0.839 -17.464 1.953 1.00 81.31 84 GLY A N 1
ATOM 633 C CA . GLY A 1 84 ? 0.114 -16.532 1.103 1.00 81.31 84 GLY A CA 1
ATOM 634 C C . GLY A 1 84 ? 0.368 -16.738 -0.387 1.00 81.31 84 GLY A C 1
ATOM 635 O O . GLY A 1 84 ? 1.260 -17.474 -0.822 1.00 81.31 84 GLY A O 1
ATOM 636 N N . ARG A 1 85 ? -0.460 -16.079 -1.190 1.00 84.69 85 ARG A N 1
ATOM 637 C CA . ARG A 1 85 ? -0.441 -16.161 -2.653 1.00 84.69 85 ARG A CA 1
ATOM 638 C C . ARG A 1 85 ? -0.245 -14.782 -3.235 1.00 84.69 85 ARG A C 1
ATOM 640 O O . ARG A 1 85 ? -0.913 -13.846 -2.821 1.00 84.69 85 ARG A O 1
ATOM 647 N N . ALA A 1 86 ? 0.627 -14.659 -4.226 1.00 85.44 86 ALA A N 1
ATOM 648 C CA . ALA A 1 86 ? 0.830 -13.412 -4.944 1.00 85.44 86 ALA A CA 1
ATOM 649 C C . ALA A 1 86 ? 0.338 -13.514 -6.385 1.00 85.44 86 ALA A C 1
ATOM 651 O O . ALA A 1 86 ? 0.554 -14.502 -7.088 1.00 85.44 86 ALA A O 1
ATOM 652 N N . SER A 1 87 ? -0.302 -12.451 -6.846 1.00 85.06 87 SER A N 1
ATOM 653 C CA . SER A 1 87 ? -0.582 -12.213 -8.254 1.00 85.06 87 SER A CA 1
ATOM 654 C C . SER A 1 87 ? -0.063 -10.832 -8.617 1.00 85.06 87 SER A C 1
ATOM 656 O O . SER A 1 87 ? -0.150 -9.898 -7.826 1.00 85.06 87 SER A O 1
ATOM 658 N N . ALA A 1 88 ? 0.487 -10.686 -9.811 1.00 87.56 88 ALA A N 1
ATOM 659 C CA . ALA A 1 88 ? 0.948 -9.404 -10.305 1.00 87.56 88 ALA A CA 1
ATOM 660 C C . ALA A 1 88 ? 0.637 -9.291 -11.788 1.00 87.56 88 ALA A C 1
ATOM 662 O O . ALA A 1 88 ? 0.728 -10.264 -12.533 1.00 87.56 88 ALA A O 1
ATOM 663 N N . SER A 1 89 ? 0.288 -8.093 -12.219 1.00 88.00 89 SER A N 1
ATOM 664 C CA . SER A 1 89 ? 0.093 -7.778 -13.626 1.00 88.00 89 SER A CA 1
ATOM 665 C C . SER A 1 89 ? 0.761 -6.450 -13.909 1.00 88.00 89 SER A C 1
ATOM 667 O O . SER A 1 89 ? 0.533 -5.490 -13.176 1.00 88.00 89 SER A O 1
ATOM 669 N N . GLY A 1 90 ? 1.548 -6.349 -14.963 1.00 88.62 90 GLY A N 1
ATOM 670 C CA . GLY A 1 90 ? 2.174 -5.091 -15.320 1.00 88.62 90 GLY A CA 1
ATOM 671 C C . GLY A 1 90 ? 2.387 -4.965 -16.807 1.00 88.62 90 GLY A C 1
ATOM 672 O O . GLY A 1 90 ? 2.528 -5.960 -17.505 1.00 88.62 90 GLY A O 1
ATOM 673 N N . LYS A 1 91 ? 2.431 -3.726 -17.273 1.00 89.44 91 LYS A N 1
ATOM 674 C CA . LYS A 1 91 ? 2.744 -3.368 -18.646 1.00 89.44 91 LYS A CA 1
ATOM 675 C C . LYS A 1 91 ? 3.931 -2.434 -18.617 1.00 89.44 91 LYS A C 1
ATOM 677 O O . LYS A 1 91 ? 3.804 -1.302 -18.154 1.00 89.44 91 LYS A O 1
ATOM 682 N N . LEU A 1 92 ? 5.080 -2.931 -19.058 1.00 89.38 92 LEU A N 1
ATOM 683 C CA . LEU A 1 92 ? 6.367 -2.257 -18.936 1.00 89.38 92 LEU A CA 1
ATOM 684 C C . LEU A 1 92 ? 6.978 -2.016 -20.314 1.00 89.38 92 LEU A C 1
ATOM 686 O O . LEU A 1 92 ? 6.815 -2.805 -21.244 1.00 89.38 92 LEU A O 1
ATOM 690 N N . SER A 1 93 ? 7.706 -0.917 -20.430 1.00 89.31 93 SER A N 1
ATOM 691 C CA . SER A 1 93 ? 8.460 -0.527 -21.612 1.00 89.31 93 SER A CA 1
ATOM 692 C C . SER A 1 93 ? 9.843 -0.044 -21.205 1.00 89.31 93 SER A C 1
ATOM 694 O O . SER A 1 93 ? 9.998 0.563 -20.152 1.00 89.31 93 SER A O 1
ATOM 696 N N . ILE A 1 94 ? 10.850 -0.326 -22.020 1.00 89.75 94 ILE A N 1
ATOM 697 C CA . ILE A 1 94 ? 12.229 0.110 -21.810 1.00 89.75 94 ILE A CA 1
ATOM 698 C C . ILE A 1 94 ? 12.841 0.441 -23.169 1.00 89.75 94 ILE A C 1
ATOM 700 O O . ILE A 1 94 ? 12.554 -0.221 -24.169 1.00 89.75 94 ILE A O 1
ATOM 704 N N . ARG A 1 95 ? 13.653 1.491 -23.237 1.00 86.00 95 ARG A N 1
ATOM 705 C CA . ARG A 1 95 ? 14.406 1.866 -24.430 1.00 86.00 95 ARG A CA 1
ATOM 706 C C . ARG A 1 95 ? 15.813 1.272 -24.357 1.00 86.00 95 ARG A C 1
ATOM 708 O O . ARG A 1 95 ? 16.527 1.456 -23.374 1.00 86.00 95 ARG A O 1
ATOM 715 N N . GLY A 1 96 ? 16.207 0.542 -25.396 1.00 86.19 96 GLY A N 1
ATOM 716 C CA . GLY A 1 96 ? 17.445 -0.222 -25.425 1.00 86.19 96 GLY A CA 1
ATOM 717 C C . GLY A 1 96 ? 17.546 -1.146 -24.215 1.00 86.19 96 GLY A C 1
ATOM 718 O O . GLY A 1 96 ? 16.675 -1.983 -23.987 1.00 86.19 96 GLY A O 1
ATOM 719 N N . LEU A 1 97 ? 18.607 -0.970 -23.432 1.00 84.25 97 LEU A N 1
ATOM 720 C CA . LEU A 1 97 ? 18.813 -1.637 -22.142 1.00 84.25 97 LEU A CA 1
ATOM 721 C C . LEU A 1 97 ? 18.998 -0.622 -21.003 1.00 84.25 97 LEU A C 1
ATOM 723 O O . LEU A 1 97 ? 19.548 -0.957 -19.954 1.00 84.25 97 LEU A O 1
ATOM 727 N N . ASP A 1 98 ? 18.569 0.624 -21.211 1.00 87.00 98 ASP A N 1
ATOM 728 C CA . ASP A 1 98 ? 18.690 1.670 -20.205 1.00 87.00 98 ASP A CA 1
ATOM 729 C C . ASP A 1 98 ? 17.564 1.555 -19.175 1.00 87.00 98 ASP A C 1
ATOM 731 O O . ASP A 1 98 ? 16.409 1.888 -19.441 1.00 87.00 98 ASP A O 1
ATOM 735 N N . VAL A 1 99 ? 17.911 1.112 -17.968 1.00 86.81 99 VAL A N 1
ATOM 736 C CA . VAL A 1 99 ? 16.968 0.951 -16.856 1.00 86.81 99 VAL A CA 1
ATOM 737 C C . VAL A 1 99 ? 16.297 2.273 -16.475 1.00 86.81 99 VAL A C 1
ATOM 739 O O . VAL A 1 99 ? 15.161 2.244 -16.014 1.00 86.81 99 VAL A O 1
ATOM 742 N N . LYS A 1 100 ? 16.930 3.434 -16.697 1.00 90.06 100 LYS A N 1
ATOM 743 C CA . LYS A 1 100 ? 16.306 4.736 -16.403 1.00 90.06 100 LYS A CA 1
ATOM 744 C C . LYS A 1 100 ? 15.117 5.027 -17.315 1.00 90.06 100 LYS A C 1
ATOM 746 O O . LYS A 1 100 ? 14.182 5.707 -16.903 1.00 90.06 100 LYS A O 1
ATOM 751 N N . SER A 1 101 ? 15.128 4.472 -18.523 1.00 88.19 101 SER A N 1
ATOM 752 C CA . SER A 1 101 ? 14.024 4.569 -19.475 1.00 88.19 101 SER A CA 1
ATOM 753 C C . SER A 1 101 ? 12.865 3.604 -19.192 1.00 88.19 101 SER A C 1
ATOM 755 O O . SER A 1 101 ? 11.862 3.653 -19.911 1.00 88.19 101 SER A O 1
ATOM 757 N N . LEU A 1 102 ? 12.986 2.734 -18.174 1.00 91.75 102 LEU A N 1
ATOM 758 C CA . LEU A 1 102 ? 11.905 1.843 -17.756 1.00 91.75 102 LEU A CA 1
ATOM 759 C C . LEU A 1 102 ? 10.666 2.676 -17.415 1.00 91.75 102 LEU A C 1
ATOM 761 O O . LEU A 1 102 ? 10.725 3.610 -16.621 1.00 91.75 102 LEU A O 1
ATOM 765 N N . GLY A 1 103 ? 9.535 2.334 -18.013 1.00 93.31 103 GLY A N 1
ATOM 766 C CA . GLY A 1 103 ? 8.280 3.033 -17.802 1.00 93.31 103 GLY A CA 1
ATOM 767 C C . GLY A 1 103 ? 7.101 2.091 -17.923 1.00 93.31 103 GLY A C 1
ATOM 768 O O . GLY A 1 103 ? 7.102 1.209 -18.785 1.00 93.31 103 GLY A O 1
ATOM 769 N N . GLY A 1 104 ? 6.080 2.277 -17.096 1.00 92.69 104 GLY A N 1
ATOM 770 C CA . GLY A 1 104 ? 4.867 1.476 -17.191 1.00 92.69 104 GLY A CA 1
ATOM 771 C C . GLY A 1 104 ? 4.130 1.324 -15.876 1.00 92.69 104 GLY A C 1
ATOM 772 O O . GLY A 1 104 ? 4.497 1.930 -14.882 1.00 92.69 104 GLY A O 1
ATOM 773 N N . LYS A 1 105 ? 3.096 0.488 -15.864 1.00 94.19 105 LYS A N 1
ATOM 774 C CA . LYS A 1 105 ? 2.248 0.288 -14.685 1.00 94.19 105 LYS A CA 1
ATOM 775 C C . LYS A 1 105 ? 2.315 -1.138 -14.192 1.00 94.19 105 LYS A C 1
ATOM 777 O O . LYS A 1 105 ? 2.360 -2.062 -15.000 1.00 94.19 105 LYS A O 1
ATOM 782 N N . VAL A 1 106 ? 2.286 -1.314 -12.878 1.00 92.12 106 VAL A N 1
ATOM 783 C CA . VAL A 1 106 ? 2.296 -2.623 -12.222 1.00 92.12 106 VAL A CA 1
ATOM 784 C C . VAL A 1 106 ? 1.242 -2.644 -11.126 1.00 92.12 106 VAL A C 1
ATOM 786 O O . VAL A 1 106 ? 1.188 -1.740 -10.300 1.00 92.12 106 VAL A O 1
ATOM 789 N N . ALA A 1 107 ? 0.429 -3.692 -11.088 1.00 91.94 107 ALA A N 1
ATOM 790 C CA . ALA A 1 107 ? -0.358 -4.069 -9.926 1.00 91.94 107 ALA A CA 1
ATOM 791 C C . ALA A 1 107 ? 0.211 -5.316 -9.280 1.00 91.94 107 ALA A C 1
ATOM 793 O O . ALA A 1 107 ? 0.638 -6.252 -9.958 1.00 91.94 107 ALA A O 1
ATOM 794 N N . VAL A 1 108 ? 0.139 -5.330 -7.958 1.00 90.75 108 VAL A N 1
ATOM 795 C CA . VAL A 1 108 ? 0.488 -6.461 -7.116 1.00 90.75 108 VAL A CA 1
ATOM 796 C C . VAL A 1 108 ? -0.666 -6.701 -6.160 1.00 90.75 108 VAL A C 1
ATOM 798 O O . VAL A 1 108 ? -1.161 -5.777 -5.515 1.00 90.75 108 VAL A O 1
ATOM 801 N N . TYR A 1 109 ? -1.067 -7.955 -6.055 1.00 89.69 109 TYR A N 1
ATOM 802 C CA . TYR A 1 109 ? -1.992 -8.445 -5.057 1.00 89.69 109 TYR A CA 1
ATOM 803 C C . TYR A 1 109 ? -1.340 -9.589 -4.297 1.00 89.69 109 TYR A C 1
ATOM 805 O O . TYR A 1 109 ? -0.737 -10.474 -4.904 1.00 89.69 109 TYR A O 1
ATOM 813 N N . MET A 1 110 ? -1.460 -9.569 -2.979 1.00 88.31 110 MET A N 1
ATOM 814 C CA . MET A 1 110 ? -1.053 -10.668 -2.120 1.00 88.31 110 MET A CA 1
ATOM 815 C C . MET A 1 110 ? -2.208 -11.002 -1.186 1.00 88.31 110 MET A C 1
ATOM 817 O O . MET A 1 110 ? -2.785 -10.103 -0.581 1.00 88.31 110 MET A O 1
ATOM 821 N N . ASP A 1 111 ? -2.526 -12.281 -1.098 1.00 88.69 111 ASP A N 1
ATOM 822 C CA . ASP A 1 111 ? -3.617 -12.845 -0.308 1.00 88.69 111 ASP A CA 1
ATOM 823 C C . ASP A 1 111 ? -3.036 -13.686 0.827 1.00 88.69 111 ASP A C 1
ATOM 825 O O . ASP A 1 111 ? -2.051 -14.406 0.607 1.00 88.69 111 ASP A O 1
ATOM 829 N N . ASP A 1 112 ? -3.621 -13.570 2.021 1.00 87.94 112 ASP A N 1
ATOM 830 C CA . ASP A 1 112 ? -3.199 -14.271 3.239 1.00 87.94 112 ASP A CA 1
ATOM 831 C C . ASP A 1 112 ? -1.679 -14.184 3.509 1.00 87.94 112 ASP A C 1
ATOM 833 O O . ASP A 1 112 ? -1.037 -15.133 3.969 1.00 87.94 112 ASP A O 1
ATOM 837 N N . VAL A 1 113 ? -1.069 -13.029 3.222 1.00 86.06 113 VAL A N 1
ATOM 838 C CA . VAL A 1 113 ? 0.374 -12.826 3.396 1.00 86.06 113 VAL A CA 1
ATOM 839 C C . VAL A 1 113 ? 0.712 -12.448 4.834 1.00 86.06 113 VAL A C 1
ATOM 841 O O . VAL A 1 113 ? 0.095 -11.581 5.454 1.00 86.06 113 VAL A O 1
ATOM 844 N N . GLU A 1 114 ? 1.778 -13.040 5.367 1.00 86.94 114 GLU A N 1
ATOM 845 C CA . GLU A 1 114 ? 2.351 -12.650 6.656 1.00 86.94 114 GLU A CA 1
ATOM 846 C C . GLU A 1 114 ? 3.117 -11.315 6.562 1.00 86.94 114 GLU A C 1
ATOM 848 O O . GLU A 1 114 ? 4.350 -11.264 6.578 1.00 86.94 114 GLU A O 1
ATOM 853 N N . ALA A 1 115 ? 2.386 -10.200 6.484 1.00 84.81 115 ALA A N 1
ATOM 854 C CA . ALA A 1 115 ? 2.947 -8.856 6.309 1.00 84.81 115 ALA A CA 1
ATOM 855 C C . ALA A 1 115 ? 3.979 -8.461 7.389 1.00 84.81 115 ALA A C 1
ATOM 857 O O . ALA A 1 115 ? 4.910 -7.704 7.116 1.00 84.81 115 ALA A O 1
ATOM 858 N N . PHE A 1 116 ? 3.884 -9.034 8.594 1.00 83.31 116 PHE A N 1
ATOM 859 C CA . PHE A 1 116 ? 4.858 -8.863 9.683 1.00 83.31 116 PHE A CA 1
ATOM 860 C C . PHE A 1 116 ? 6.253 -9.422 9.393 1.00 83.31 116 PHE A C 1
ATOM 862 O O . PHE A 1 116 ? 7.186 -9.141 10.145 1.00 83.31 116 PHE A O 1
ATOM 869 N N . ARG A 1 117 ? 6.410 -10.223 8.340 1.00 79.88 117 ARG A N 1
ATOM 870 C CA . ARG A 1 117 ? 7.707 -10.739 7.891 1.00 79.88 117 ARG A CA 1
ATOM 871 C C . ARG A 1 117 ? 8.294 -9.946 6.732 1.00 79.88 117 ARG A C 1
ATOM 873 O O . ARG A 1 117 ? 9.452 -10.158 6.379 1.00 79.88 117 ARG A O 1
ATOM 880 N N . LEU A 1 118 ? 7.520 -9.034 6.146 1.00 79.44 118 LEU A N 1
ATOM 881 C CA . LEU A 1 118 ? 8.002 -8.158 5.089 1.00 79.44 118 LEU A CA 1
ATOM 882 C C . LEU A 1 118 ? 8.749 -6.961 5.708 1.00 79.44 118 LEU A C 1
ATOM 884 O O . LEU A 1 118 ? 8.276 -6.377 6.697 1.00 79.44 118 LEU A O 1
ATOM 888 N N . PRO A 1 119 ? 9.920 -6.581 5.158 1.00 75.31 119 PRO A N 1
ATOM 889 C CA . PRO A 1 119 ? 10.598 -5.348 5.542 1.00 75.31 119 PRO A CA 1
ATOM 890 C C . PRO A 1 119 ? 9.648 -4.154 5.417 1.00 75.31 119 PRO A C 1
ATOM 892 O O . PRO A 1 119 ? 8.743 -4.171 4.584 1.00 75.31 119 PRO A O 1
ATOM 895 N N . VAL A 1 120 ? 9.846 -3.125 6.244 1.00 85.62 120 VAL A N 1
ATOM 896 C CA . VAL A 1 120 ? 9.008 -1.910 6.320 1.00 85.62 120 VAL A CA 1
ATOM 897 C C . VAL A 1 120 ? 7.592 -2.153 6.853 1.00 85.62 120 VAL A C 1
ATOM 899 O O . VAL A 1 120 ? 7.203 -1.512 7.826 1.00 85.62 120 VAL A O 1
ATOM 902 N N . LEU A 1 121 ? 6.832 -3.102 6.300 1.00 87.50 121 LEU A N 1
ATOM 903 C CA . LEU A 1 121 ? 5.487 -3.444 6.783 1.00 87.50 121 LEU A CA 1
ATOM 904 C C . LEU A 1 121 ? 5.522 -3.953 8.224 1.00 87.50 121 LEU A C 1
ATOM 906 O O . LEU A 1 121 ? 4.725 -3.514 9.050 1.00 87.50 121 LEU A O 1
ATOM 910 N N . SER A 1 122 ? 6.495 -4.801 8.559 1.00 86.75 122 SER A N 1
ATOM 911 C CA . SER A 1 122 ? 6.739 -5.234 9.938 1.00 86.75 122 SER A CA 1
ATOM 912 C C . SER A 1 122 ? 6.983 -4.060 10.890 1.00 86.75 122 SER A C 1
ATOM 914 O O . SER A 1 122 ? 6.439 -4.040 11.997 1.00 86.75 122 SER A O 1
ATOM 916 N N . GLN A 1 123 ? 7.740 -3.053 10.448 1.00 88.38 123 GLN A N 1
ATOM 917 C CA . GLN A 1 123 ? 8.018 -1.846 11.222 1.00 88.38 123 GLN A CA 1
ATOM 918 C C . GLN A 1 123 ? 6.750 -1.007 11.423 1.00 88.38 123 GLN A C 1
ATOM 920 O O . GLN A 1 123 ? 6.454 -0.612 12.549 1.00 88.38 123 GLN A O 1
ATOM 925 N N . ILE A 1 124 ? 5.970 -0.792 10.356 1.00 91.00 124 ILE A N 1
ATOM 926 C CA . ILE A 1 124 ? 4.705 -0.042 10.384 1.00 91.00 124 ILE A CA 1
ATOM 927 C C . ILE A 1 124 ? 3.699 -0.716 11.321 1.00 91.00 124 ILE A C 1
ATOM 929 O O . ILE A 1 124 ? 3.139 -0.068 12.203 1.00 91.00 124 ILE A O 1
ATOM 933 N N . LEU A 1 125 ? 3.483 -2.023 11.170 1.00 89.81 125 LEU A N 1
ATOM 934 C CA . LEU A 1 125 ? 2.504 -2.760 11.970 1.00 89.81 125 LEU A CA 1
ATOM 935 C C . LEU A 1 125 ? 2.909 -2.832 13.447 1.00 89.81 125 LEU A C 1
ATOM 937 O O . LEU A 1 125 ? 2.057 -2.683 14.324 1.00 89.81 125 LEU A O 1
ATOM 941 N N . THR A 1 126 ? 4.208 -2.975 13.728 1.00 89.12 126 THR A N 1
ATOM 942 C CA . THR A 1 126 ? 4.745 -2.912 15.097 1.00 89.12 126 THR A CA 1
ATOM 943 C C . THR A 1 126 ? 4.550 -1.524 15.706 1.00 89.12 126 THR A C 1
ATOM 945 O O . THR A 1 126 ? 4.101 -1.416 16.846 1.00 89.12 126 THR A O 1
ATOM 948 N N . PHE A 1 127 ? 4.826 -0.456 14.948 1.00 89.56 127 PHE A N 1
ATOM 949 C CA . PHE A 1 127 ? 4.608 0.926 15.387 1.00 89.56 127 PHE A CA 1
ATOM 950 C C . PHE A 1 127 ? 3.135 1.187 15.729 1.00 89.56 127 PHE A C 1
ATOM 952 O O . PHE A 1 127 ? 2.824 1.801 16.749 1.00 89.56 127 PHE A O 1
ATOM 959 N N . LEU A 1 128 ? 2.226 0.652 14.913 1.00 88.56 128 LEU A N 1
ATOM 960 C CA . LEU A 1 128 ? 0.778 0.719 15.117 1.00 88.56 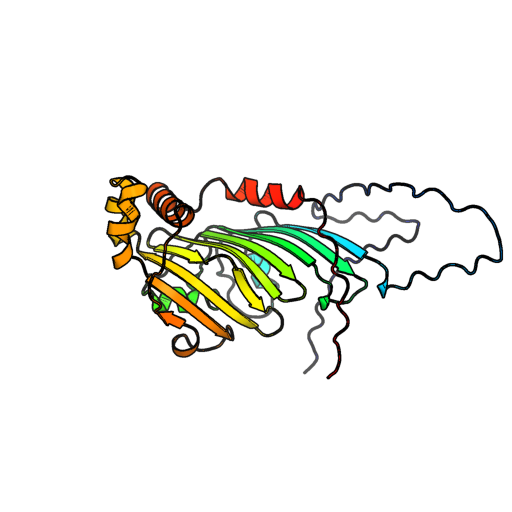128 LEU A CA 1
ATOM 961 C C . LEU A 1 128 ? 0.258 -0.251 16.193 1.00 88.56 128 LEU A C 1
ATOM 963 O O . LEU A 1 128 ? -0.942 -0.266 16.461 1.00 88.56 128 LEU A O 1
ATOM 967 N N . LYS A 1 129 ? 1.134 -1.054 16.817 1.00 89.38 129 LYS A N 1
ATOM 968 C CA . LYS A 1 129 ? 0.793 -2.070 17.829 1.00 89.38 129 LYS A CA 1
ATOM 969 C C . LYS A 1 129 ? -0.261 -3.076 17.348 1.00 89.38 129 LYS A C 1
ATOM 971 O O . LYS A 1 129 ? -1.066 -3.571 18.136 1.00 89.38 129 LYS A O 1
ATOM 976 N N . VAL A 1 130 ? -0.260 -3.378 16.052 1.00 86.88 130 VAL A N 1
ATOM 977 C CA . VAL A 1 130 ? -1.126 -4.406 15.467 1.00 86.88 130 VAL A CA 1
ATOM 978 C C . VAL A 1 130 ? -0.559 -5.777 15.841 1.00 86.88 130 VAL A C 1
ATOM 980 O O . VAL A 1 130 ? 0.658 -5.971 15.851 1.00 86.88 130 VAL A O 1
ATOM 983 N N . GLN A 1 131 ? -1.424 -6.730 16.190 1.00 86.75 131 GLN A N 1
ATOM 984 C CA . GLN A 1 131 ? -0.993 -8.101 16.478 1.00 86.75 131 GLN A CA 1
ATOM 985 C C . GLN A 1 131 ? -0.648 -8.841 15.184 1.00 86.75 131 GLN A C 1
ATOM 987 O O . GLN A 1 131 ? -1.143 -8.497 14.114 1.00 86.75 131 GLN A O 1
ATOM 992 N N . LYS A 1 132 ? 0.207 -9.862 15.288 1.00 86.62 132 LYS A N 1
ATOM 993 C CA . LYS A 1 132 ? 0.622 -10.667 14.136 1.00 86.62 132 LYS A CA 1
ATOM 994 C C . LYS A 1 132 ? -0.576 -11.392 13.531 1.00 86.62 132 LYS A C 1
ATOM 996 O O . LYS A 1 132 ? -1.172 -12.228 14.199 1.00 86.62 132 LYS A O 1
ATOM 1001 N N . GLU A 1 133 ? -0.866 -11.098 12.270 1.00 86.75 133 GLU A N 1
ATOM 1002 C CA . GLU A 1 133 ? -1.960 -11.712 11.522 1.00 86.75 133 GLU A CA 1
ATOM 1003 C C . GLU A 1 133 ? -1.643 -11.750 10.024 1.00 86.75 133 GLU A C 1
ATOM 1005 O O . GLU A 1 133 ? -0.857 -10.928 9.531 1.00 86.75 133 GLU A O 1
ATOM 1010 N N . THR A 1 134 ? -2.239 -12.705 9.305 1.00 89.25 134 THR A N 1
ATOM 1011 C CA . THR A 1 134 ? -2.227 -12.695 7.840 1.00 89.25 134 THR A CA 1
ATOM 1012 C C . THR A 1 134 ? -2.997 -11.481 7.347 1.00 89.25 134 THR A C 1
ATOM 1014 O O . THR A 1 134 ? -3.906 -10.978 8.005 1.00 89.25 134 THR A O 1
ATOM 1017 N N . SER A 1 135 ? -2.552 -10.919 6.236 1.00 90.50 135 SER A N 1
ATOM 1018 C CA . SER A 1 135 ? -3.117 -9.698 5.684 1.00 90.50 135 SER A CA 1
ATOM 1019 C C . SER A 1 135 ? -3.243 -9.830 4.181 1.00 90.50 135 SER A C 1
ATOM 1021 O O . SER A 1 135 ? -2.413 -10.466 3.539 1.00 90.50 135 SER A O 1
ATOM 1023 N N . ASP A 1 136 ? -4.221 -9.140 3.629 1.00 91.12 136 ASP A N 1
ATOM 1024 C CA . ASP A 1 136 ? -4.323 -8.916 2.202 1.00 91.12 136 ASP A CA 1
ATOM 1025 C C . ASP A 1 136 ? -3.580 -7.629 1.867 1.00 91.12 136 ASP A C 1
ATOM 1027 O O . ASP A 1 136 ? -3.675 -6.626 2.583 1.00 91.12 136 ASP A O 1
ATOM 1031 N N . PHE A 1 137 ? -2.863 -7.632 0.751 1.00 91.44 137 PHE A N 1
ATOM 1032 C CA . PHE A 1 137 ? -2.211 -6.457 0.196 1.00 91.44 137 PHE A CA 1
ATOM 1033 C C . PHE A 1 137 ? -2.649 -6.247 -1.244 1.00 91.44 137 PHE A C 1
ATOM 1035 O O . PHE A 1 137 ? -2.620 -7.167 -2.055 1.00 91.44 137 PHE A O 1
ATOM 1042 N N . HIS A 1 138 ? -2.960 -5.008 -1.599 1.00 91.81 138 HIS A N 1
ATOM 1043 C CA . HIS A 1 138 ? -3.191 -4.610 -2.979 1.00 91.81 138 HIS A CA 1
ATOM 1044 C C . HIS A 1 138 ? -2.490 -3.286 -3.254 1.00 91.81 138 HIS A C 1
ATOM 1046 O O . HIS A 1 138 ? -2.744 -2.303 -2.561 1.00 91.81 138 HIS A O 1
ATOM 1052 N N . GLY A 1 139 ? -1.651 -3.239 -4.285 1.00 92.81 139 GLY A N 1
ATOM 1053 C CA . GLY A 1 139 ? -0.987 -2.017 -4.717 1.00 92.81 139 GLY A CA 1
ATOM 1054 C C . GLY A 1 139 ? -0.946 -1.862 -6.230 1.00 92.81 139 GLY A C 1
ATOM 1055 O O . GLY A 1 139 ? -0.803 -2.843 -6.954 1.00 92.81 139 GLY A O 1
ATOM 1056 N N . THR A 1 140 ? -1.040 -0.619 -6.691 1.00 93.75 140 THR A N 1
ATOM 1057 C CA . THR A 1 140 ? -0.845 -0.197 -8.077 1.00 93.75 140 THR A CA 1
ATOM 1058 C C . THR A 1 140 ? 0.206 0.903 -8.123 1.00 93.75 140 THR A C 1
ATOM 1060 O O . THR A 1 140 ? 0.132 1.882 -7.373 1.00 93.75 140 THR A O 1
ATOM 1063 N N . PHE A 1 141 ? 1.171 0.743 -9.019 1.00 95.56 141 PHE A N 1
ATOM 1064 C CA . PHE A 1 141 ? 2.364 1.569 -9.104 1.00 95.56 141 PHE A CA 1
ATOM 1065 C C . PHE A 1 141 ? 2.593 2.032 -10.540 1.00 95.56 141 PHE A C 1
ATOM 1067 O O . PHE A 1 141 ? 2.475 1.236 -11.477 1.00 95.56 141 PHE A O 1
ATOM 1074 N N . ASP A 1 142 ? 2.958 3.300 -10.693 1.00 96.00 142 ASP A N 1
ATOM 1075 C CA . ASP A 1 142 ? 3.537 3.842 -11.920 1.00 96.00 142 ASP A CA 1
ATOM 1076 C C . ASP A 1 142 ? 5.063 3.804 -11.800 1.00 96.00 142 ASP A C 1
ATOM 1078 O O . ASP A 1 142 ? 5.640 4.319 -10.845 1.00 96.00 142 ASP A O 1
ATOM 1082 N N . MET A 1 143 ? 5.716 3.146 -12.745 1.00 95.19 143 MET A N 1
ATOM 1083 C CA . MET A 1 143 ? 7.159 2.947 -12.779 1.00 95.19 143 MET A CA 1
ATOM 1084 C C . MET A 1 143 ? 7.800 4.010 -13.661 1.00 95.19 143 MET A C 1
ATOM 1086 O O . MET A 1 143 ? 7.408 4.177 -14.817 1.00 95.19 143 MET A O 1
ATOM 1090 N N . GLN A 1 144 ? 8.823 4.678 -13.134 1.00 94.38 144 GLN A N 1
ATOM 1091 C CA . GLN A 1 144 ? 9.705 5.581 -13.870 1.00 94.38 144 GLN A CA 1
ATOM 1092 C C . GLN A 1 144 ? 11.149 5.293 -13.452 1.00 94.38 144 GLN A C 1
ATOM 1094 O O . GLN A 1 144 ? 11.589 5.629 -12.353 1.00 94.38 144 GLN A O 1
ATOM 1099 N N . GLY A 1 145 ? 11.884 4.602 -14.317 1.00 93.62 145 GLY A N 1
ATOM 1100 C CA . GLY A 1 145 ? 13.145 3.978 -13.957 1.00 93.62 145 GLY A CA 1
ATOM 1101 C C . GLY A 1 145 ? 12.956 2.967 -12.823 1.00 93.62 145 GLY A C 1
ATOM 1102 O O . GLY A 1 145 ? 12.051 2.133 -12.852 1.00 93.62 145 GLY A O 1
ATOM 1103 N N . LEU A 1 146 ? 13.801 3.070 -11.796 1.00 94.31 146 LEU A N 1
ATOM 1104 C CA . LEU A 1 146 ? 13.681 2.289 -10.558 1.00 94.31 146 LEU A CA 1
ATOM 1105 C C . LEU A 1 146 ? 12.813 2.973 -9.494 1.00 94.31 146 LEU A C 1
ATOM 1107 O O . LEU A 1 146 ? 12.713 2.470 -8.378 1.00 94.31 146 LEU A O 1
ATOM 1111 N N . THR A 1 147 ? 12.178 4.097 -9.817 1.00 96.62 147 THR A N 1
ATOM 1112 C CA . THR A 1 147 ? 11.249 4.775 -8.916 1.00 96.62 147 THR A CA 1
ATOM 1113 C C . THR A 1 147 ? 9.826 4.314 -9.208 1.00 96.62 147 THR A C 1
ATOM 1115 O O . THR A 1 147 ? 9.333 4.444 -10.326 1.00 96.62 147 THR A O 1
ATOM 1118 N N . ALA A 1 148 ? 9.160 3.785 -8.188 1.00 96.69 148 ALA A N 1
ATOM 1119 C CA . ALA A 1 148 ? 7.747 3.450 -8.209 1.00 96.69 148 ALA A CA 1
ATOM 1120 C C . ALA A 1 148 ? 6.952 4.560 -7.513 1.00 96.69 148 ALA A C 1
ATOM 1122 O O . ALA A 1 148 ? 7.149 4.822 -6.324 1.00 96.69 148 ALA A O 1
ATOM 1123 N N . THR A 1 149 ? 6.036 5.199 -8.232 1.00 97.94 149 THR A N 1
ATOM 1124 C CA . THR A 1 149 ? 5.033 6.099 -7.662 1.00 97.94 149 THR A CA 1
ATOM 1125 C C . THR A 1 149 ? 3.797 5.292 -7.293 1.00 97.94 149 THR A C 1
ATOM 1127 O O . THR A 1 149 ? 3.232 4.571 -8.113 1.00 97.94 1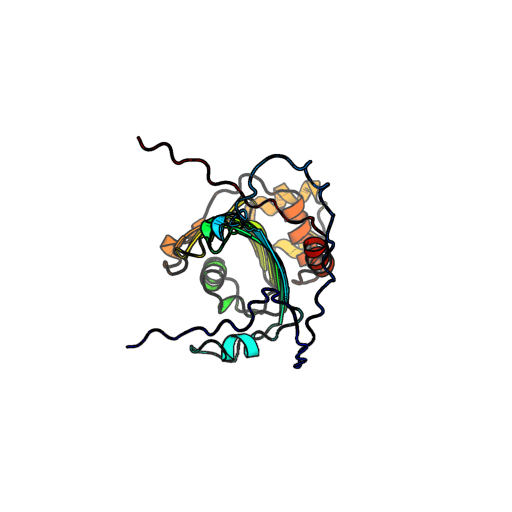49 THR A O 1
ATOM 1130 N N . ILE A 1 150 ? 3.369 5.408 -6.043 1.00 96.81 150 ILE A N 1
ATOM 1131 C CA . ILE A 1 150 ? 2.228 4.686 -5.492 1.00 96.81 150 ILE A CA 1
ATOM 1132 C C . ILE A 1 150 ? 0.950 5.387 -5.954 1.00 96.81 150 ILE A C 1
ATOM 1134 O O . ILE A 1 150 ? 0.652 6.499 -5.521 1.00 96.81 150 ILE A O 1
ATOM 1138 N N . GLU A 1 151 ? 0.172 4.740 -6.819 1.00 94.75 151 GLU A N 1
ATOM 1139 C CA . GLU A 1 151 ? -1.156 5.238 -7.203 1.00 94.75 151 GLU A CA 1
ATOM 1140 C C . GLU A 1 151 ? -2.210 4.816 -6.178 1.00 94.75 151 GLU A C 1
ATOM 1142 O O . GLU A 1 151 ? -3.126 5.569 -5.847 1.00 94.75 151 GLU A O 1
ATOM 1147 N N . ARG A 1 152 ? -2.060 3.597 -5.656 1.00 92.69 152 ARG A N 1
ATOM 1148 C CA . ARG A 1 152 ? -2.864 3.032 -4.577 1.00 92.69 152 ARG A CA 1
ATOM 1149 C C . ARG A 1 152 ? -2.041 1.953 -3.898 1.00 92.69 152 ARG A C 1
ATOM 1151 O O . ARG A 1 152 ? -1.433 1.141 -4.581 1.00 92.69 152 ARG A O 1
ATOM 1158 N N . ALA A 1 153 ? -2.048 1.900 -2.575 1.00 94.31 153 ALA A N 1
ATOM 1159 C CA . ALA A 1 153 ? -1.575 0.730 -1.848 1.00 94.31 153 ALA A CA 1
ATOM 1160 C C . ALA A 1 153 ? -2.399 0.559 -0.578 1.00 94.31 153 ALA A C 1
ATOM 1162 O O . ALA A 1 153 ? -2.626 1.516 0.158 1.00 94.31 153 ALA A O 1
ATOM 1163 N N . ARG A 1 154 ? -2.891 -0.653 -0.356 1.00 94.88 154 ARG A N 1
ATOM 1164 C CA . ARG A 1 154 ? -3.815 -1.011 0.713 1.00 94.88 154 ARG A CA 1
ATOM 1165 C C . ARG A 1 154 ? -3.342 -2.295 1.361 1.00 94.88 154 ARG A C 1
ATOM 1167 O O . ARG A 1 154 ? -2.941 -3.224 0.665 1.00 94.88 154 ARG A O 1
ATOM 1174 N N . LEU A 1 155 ? -3.421 -2.334 2.681 1.00 93.94 155 LEU A N 1
ATOM 1175 C CA . LEU A 1 155 ? -3.197 -3.526 3.482 1.00 93.94 155 LEU A CA 1
ATOM 1176 C C . LEU A 1 155 ? -4.384 -3.677 4.428 1.00 93.94 155 LEU A C 1
ATOM 1178 O O . LEU A 1 155 ? -4.780 -2.697 5.057 1.00 93.94 155 LEU A O 1
ATOM 1182 N N . ALA A 1 156 ? -4.944 -4.870 4.557 1.00 93.69 156 ALA A N 1
ATOM 1183 C CA . ALA A 1 156 ? -5.994 -5.119 5.531 1.00 93.69 156 ALA A CA 1
ATOM 1184 C C . ALA A 1 156 ? -5.889 -6.514 6.131 1.00 93.69 156 ALA A C 1
ATOM 1186 O O . ALA A 1 156 ? -5.431 -7.450 5.489 1.00 93.69 156 ALA A O 1
ATOM 1187 N N . ASN A 1 157 ? -6.325 -6.626 7.375 1.00 91.38 157 ASN A N 1
ATOM 1188 C CA . ASN A 1 157 ? -6.588 -7.884 8.052 1.00 91.38 157 ASN A CA 1
ATOM 1189 C C . ASN A 1 157 ? -7.788 -7.695 8.983 1.00 91.38 157 ASN A C 1
ATOM 1191 O O . ASN A 1 157 ? -8.442 -6.649 8.978 1.00 91.38 157 ASN A O 1
ATOM 1195 N N . ARG A 1 158 ? -8.098 -8.693 9.812 1.00 89.88 158 ARG A N 1
ATOM 1196 C CA . ARG A 1 158 ? -9.268 -8.644 10.705 1.00 89.88 158 ARG A CA 1
ATOM 1197 C C . ARG A 1 158 ? -9.159 -7.556 11.780 1.00 89.88 158 ARG A C 1
ATOM 1199 O O . ARG A 1 158 ? -10.182 -7.143 12.331 1.00 89.88 158 ARG A O 1
ATOM 1206 N N . LEU A 1 159 ? -7.948 -7.093 12.092 1.00 90.94 159 LEU A N 1
ATOM 1207 C CA . LEU A 1 159 ? -7.660 -6.156 13.180 1.00 90.94 159 LEU A CA 1
ATOM 1208 C C . LEU A 1 159 ? -7.419 -4.728 12.705 1.00 90.94 159 LEU A C 1
ATOM 1210 O O . LEU A 1 159 ? -7.724 -3.791 13.445 1.00 90.94 159 LEU A O 1
ATOM 1214 N N . SER A 1 160 ? -6.875 -4.529 11.509 1.00 92.50 160 SER A N 1
ATOM 1215 C CA . SER A 1 160 ? -6.499 -3.214 11.005 1.00 92.50 160 SER A CA 1
ATOM 1216 C C . SER A 1 160 ? -6.644 -3.090 9.493 1.00 92.50 160 SER A C 1
ATOM 1218 O O . SER A 1 160 ? -6.610 -4.065 8.746 1.00 92.50 160 SER A O 1
ATOM 1220 N N . ALA A 1 161 ? -6.792 -1.846 9.046 1.00 93.69 161 ALA A N 1
ATOM 1221 C CA . ALA A 1 161 ? -6.731 -1.473 7.643 1.00 93.69 161 ALA A CA 1
ATOM 1222 C C . ALA A 1 161 ? -5.799 -0.272 7.473 1.00 93.69 161 ALA A C 1
ATOM 1224 O O . ALA A 1 161 ? -5.791 0.644 8.298 1.00 93.69 161 ALA A O 1
ATOM 1225 N N . LEU A 1 162 ? -4.993 -0.298 6.420 1.00 95.06 162 LEU A N 1
ATOM 1226 C CA . LEU A 1 162 ? -4.037 0.737 6.063 1.00 95.06 162 LEU A CA 1
ATOM 1227 C C . LEU A 1 162 ? -4.222 1.090 4.590 1.00 95.06 162 LEU A C 1
ATOM 1229 O O . LEU A 1 162 ? -4.369 0.206 3.746 1.00 95.06 162 LEU A O 1
ATOM 1233 N N . GLU A 1 163 ? -4.160 2.375 4.274 1.00 95.19 163 GLU A N 1
ATOM 1234 C CA . GLU A 1 163 ? -4.107 2.871 2.904 1.00 95.19 163 GLU A CA 1
ATOM 1235 C C . GLU A 1 163 ? -3.015 3.931 2.772 1.00 95.19 163 GLU A C 1
ATOM 1237 O O . GLU A 1 163 ? -2.902 4.834 3.597 1.00 95.19 163 GLU A O 1
ATOM 1242 N N . VAL A 1 164 ? -2.201 3.810 1.730 1.00 95.44 164 VAL A N 1
ATOM 1243 C CA . VAL A 1 164 ? -1.175 4.786 1.369 1.00 95.44 164 VAL A CA 1
ATOM 1244 C C . VAL A 1 164 ? -1.815 5.918 0.571 1.00 95.44 164 VAL A C 1
ATOM 1246 O O . VAL A 1 164 ? -2.596 5.674 -0.350 1.00 95.44 164 VAL A O 1
ATOM 1249 N N . GLU A 1 165 ? -1.464 7.156 0.911 1.00 94.12 165 GLU A N 1
ATOM 1250 C CA . GLU A 1 165 ? -1.879 8.333 0.154 1.00 94.12 165 GLU A CA 1
ATOM 1251 C C . GLU A 1 165 ? -1.233 8.316 -1.246 1.00 94.12 165 GLU A C 1
ATOM 1253 O O . GLU A 1 165 ? -0.023 8.086 -1.359 1.00 94.12 165 GLU A O 1
ATOM 1258 N N . PRO A 1 166 ? -2.003 8.567 -2.322 1.00 93.94 166 PRO A N 1
ATOM 1259 C CA . PRO A 1 166 ? -1.464 8.577 -3.678 1.00 93.94 166 PRO A CA 1
ATOM 1260 C C . PRO A 1 166 ? -0.334 9.595 -3.869 1.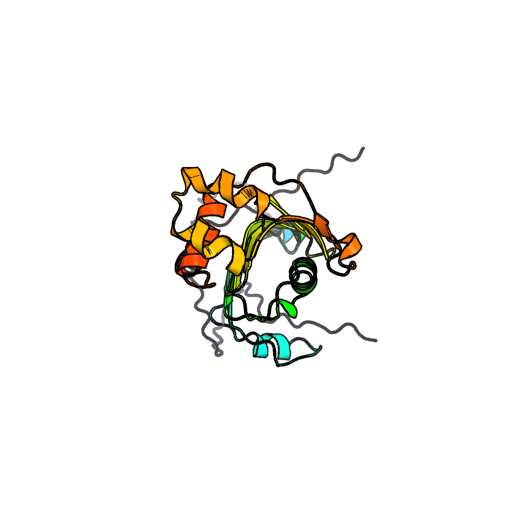00 93.94 166 PRO A C 1
ATOM 1262 O O . PRO A 1 166 ? -0.359 10.687 -3.302 1.00 93.94 166 PRO A O 1
ATOM 1265 N N . GLY A 1 167 ? 0.630 9.255 -4.725 1.00 95.19 167 GLY A N 1
ATOM 1266 C CA . GLY A 1 167 ? 1.760 10.117 -5.088 1.00 95.19 167 GLY A CA 1
ATOM 1267 C C . GLY A 1 167 ? 3.028 9.895 -4.261 1.00 95.19 167 GLY A C 1
ATOM 1268 O O . GLY A 1 167 ? 4.074 10.439 -4.610 1.00 95.19 167 GLY A O 1
ATOM 1269 N N . GLY A 1 168 ? 2.966 9.071 -3.211 1.00 95.81 168 GLY A N 1
ATOM 1270 C CA . GLY A 1 168 ? 4.156 8.594 -2.506 1.00 95.81 168 GLY A CA 1
ATOM 1271 C C . GLY A 1 168 ? 5.113 7.833 -3.429 1.00 95.81 168 GLY A C 1
ATOM 1272 O O . GLY A 1 168 ? 4.696 7.299 -4.457 1.00 95.81 168 GLY A O 1
ATOM 1273 N N . THR A 1 169 ? 6.397 7.773 -3.080 1.00 97.25 169 THR A N 1
ATOM 1274 C CA . THR A 1 169 ? 7.431 7.165 -3.932 1.00 97.25 169 THR A CA 1
ATOM 1275 C C . THR A 1 169 ? 8.279 6.134 -3.198 1.00 97.25 169 THR A C 1
ATOM 1277 O O . THR A 1 169 ? 8.511 6.226 -1.990 1.00 97.25 169 THR A O 1
ATOM 1280 N N . ILE A 1 170 ? 8.740 5.139 -3.956 1.00 95.69 170 ILE A N 1
ATOM 1281 C CA . ILE A 1 170 ? 9.682 4.105 -3.530 1.00 95.69 170 ILE A CA 1
ATOM 1282 C C . ILE A 1 170 ? 10.780 4.022 -4.594 1.00 95.69 170 ILE A C 1
ATOM 1284 O O . ILE A 1 170 ? 10.514 3.652 -5.735 1.00 95.69 170 ILE A O 1
ATOM 1288 N N . ASP A 1 171 ? 12.014 4.361 -4.237 1.00 94.75 171 ASP A N 1
ATOM 1289 C CA . ASP A 1 171 ? 13.198 4.121 -5.059 1.00 94.75 171 ASP A CA 1
ATOM 1290 C C . ASP A 1 171 ? 13.716 2.704 -4.788 1.00 94.75 171 ASP A C 1
ATOM 1292 O O . ASP A 1 171 ? 14.330 2.429 -3.755 1.00 94.75 171 ASP A O 1
ATOM 1296 N N . LEU A 1 172 ? 13.468 1.796 -5.730 1.00 91.50 172 LEU A N 1
ATOM 1297 C CA . LEU A 1 172 ? 13.861 0.389 -5.644 1.00 91.50 172 LEU A CA 1
ATOM 1298 C C . LEU A 1 172 ? 15.369 0.176 -5.834 1.00 91.50 172 LEU A C 1
ATOM 1300 O O . LEU A 1 172 ? 15.880 -0.882 -5.476 1.00 91.50 172 LEU A O 1
ATOM 1304 N N . GLY A 1 173 ? 16.079 1.144 -6.420 1.00 90.56 173 GLY A N 1
ATOM 1305 C CA . GLY A 1 173 ? 17.525 1.073 -6.617 1.00 90.56 173 GLY A CA 1
ATOM 1306 C C . GLY A 1 173 ? 18.297 1.481 -5.367 1.00 90.56 173 GLY A C 1
ATOM 1307 O O . GLY A 1 173 ? 19.309 0.865 -5.039 1.00 90.56 173 GLY A O 1
ATOM 1308 N N . GLN A 1 174 ? 17.814 2.509 -4.667 1.00 90.31 174 GLN A N 1
ATOM 1309 C CA . GLN A 1 174 ? 18.445 3.037 -3.455 1.00 90.31 174 GLN A CA 1
ATOM 1310 C C . GLN A 1 174 ? 17.835 2.503 -2.156 1.00 90.31 174 GLN A C 1
ATOM 1312 O O . GLN A 1 174 ? 18.460 2.671 -1.115 1.00 90.31 174 GLN A O 1
ATOM 1317 N N . GLY A 1 175 ? 16.645 1.897 -2.206 1.00 89.81 175 GLY A N 1
ATOM 1318 C CA . GLY A 1 175 ? 15.889 1.471 -1.024 1.00 89.81 175 GLY A CA 1
ATOM 1319 C C . GLY A 1 175 ? 15.169 2.615 -0.300 1.00 89.81 175 GLY A C 1
ATOM 1320 O O . GLY A 1 175 ? 14.722 2.435 0.834 1.00 89.81 175 GLY A O 1
ATOM 1321 N N . ARG A 1 176 ? 15.053 3.794 -0.930 1.00 95.06 176 ARG A N 1
ATOM 1322 C CA . ARG A 1 176 ? 14.475 4.995 -0.308 1.00 95.06 176 ARG A CA 1
ATOM 1323 C C . ARG A 1 176 ? 12.968 5.031 -0.470 1.00 95.06 176 ARG A C 1
ATOM 1325 O O . ARG A 1 176 ? 12.439 4.697 -1.523 1.00 95.06 176 ARG A O 1
ATOM 1332 N N . MET A 1 177 ? 12.277 5.510 0.550 1.00 95.81 177 MET A N 1
ATOM 1333 C CA . MET A 1 177 ? 10.827 5.665 0.541 1.00 95.81 177 MET A CA 1
ATOM 1334 C C . MET A 1 177 ? 10.447 7.046 1.051 1.00 95.81 177 MET A C 1
ATOM 1336 O O . MET A 1 177 ? 11.097 7.576 1.955 1.00 95.81 177 MET A O 1
ATOM 1340 N N . ASP A 1 178 ? 9.392 7.609 0.474 1.00 97.19 178 ASP A N 1
ATOM 1341 C CA . ASP A 1 178 ? 8.769 8.848 0.931 1.00 97.19 178 ASP A CA 1
ATOM 1342 C C . ASP A 1 178 ? 7.273 8.797 0.607 1.00 97.19 178 ASP A C 1
ATOM 1344 O O . ASP A 1 178 ? 6.861 8.978 -0.543 1.00 97.19 178 ASP A O 1
ATOM 1348 N N . PHE A 1 179 ? 6.454 8.457 1.600 1.00 96.88 179 PHE A N 1
ATOM 1349 C CA . PHE A 1 179 ? 5.005 8.395 1.442 1.00 96.88 179 PHE A CA 1
ATOM 1350 C C . PHE A 1 179 ? 4.269 8.572 2.767 1.00 96.88 179 PHE A C 1
ATOM 1352 O O . PHE A 1 179 ? 4.796 8.312 3.849 1.00 96.88 179 PHE A O 1
ATOM 1359 N N . TYR A 1 180 ? 3.006 8.975 2.676 1.00 96.31 180 TYR A N 1
ATOM 1360 C CA . TYR A 1 180 ? 2.095 9.003 3.813 1.00 96.31 180 TYR A CA 1
ATOM 1361 C C . TYR A 1 180 ? 1.154 7.808 3.758 1.00 96.31 180 TYR A C 1
ATOM 1363 O O . TYR A 1 180 ? 0.736 7.394 2.681 1.00 96.31 180 TYR A O 1
ATOM 1371 N N . LEU A 1 181 ? 0.782 7.272 4.914 1.00 95.31 181 LEU A N 1
ATOM 1372 C CA . LEU A 1 181 ? -0.272 6.270 5.029 1.00 95.31 181 LEU A CA 1
ATOM 1373 C C . LEU A 1 181 ? -1.244 6.641 6.140 1.00 95.31 181 LEU A C 1
ATOM 1375 O O . LEU A 1 181 ? -0.860 7.249 7.140 1.00 95.31 181 LEU A O 1
ATOM 1379 N N . VAL A 1 182 ? -2.493 6.234 5.970 1.00 94.94 182 VAL A N 1
ATOM 1380 C CA . VAL A 1 182 ? -3.556 6.332 6.962 1.00 94.94 182 VAL A CA 1
ATOM 1381 C C . VAL A 1 182 ? -3.892 4.925 7.432 1.00 94.94 182 VAL A C 1
ATOM 1383 O O . VAL A 1 182 ? -4.148 4.035 6.624 1.00 94.94 182 VAL A O 1
ATOM 1386 N N . ALA A 1 183 ? -3.890 4.722 8.743 1.00 93.75 183 ALA A N 1
ATOM 1387 C CA . ALA A 1 183 ? -4.181 3.449 9.380 1.00 93.75 183 ALA A CA 1
ATOM 1388 C C . ALA A 1 183 ? -5.366 3.567 10.338 1.00 93.75 183 ALA A C 1
ATOM 1390 O O . ALA A 1 183 ? -5.557 4.602 10.984 1.00 93.75 183 ALA A O 1
ATOM 1391 N N . VAL A 1 184 ? -6.124 2.478 10.464 1.00 91.50 184 VAL A N 1
ATOM 1392 C CA . VAL A 1 184 ? -7.228 2.370 11.413 1.00 91.50 184 VAL A CA 1
ATOM 1393 C C . VAL A 1 184 ? -7.286 0.982 12.067 1.00 91.50 184 VAL A C 1
ATOM 1395 O O . VAL A 1 184 ? -7.285 -0.029 11.359 1.00 91.50 184 VAL A O 1
ATOM 1398 N N . PRO A 1 185 ? -7.363 0.889 13.408 1.00 89.75 185 PRO A N 1
ATOM 1399 C CA . PRO A 1 185 ? -7.656 -0.366 14.096 1.00 89.75 185 PRO A CA 1
ATOM 1400 C C . PRO A 1 185 ? -9.152 -0.687 13.987 1.00 89.75 185 PRO A C 1
ATOM 1402 O O . PRO A 1 185 ? -9.980 -0.059 14.652 1.00 89.75 185 PRO A O 1
ATOM 1405 N N . LEU A 1 186 ? -9.515 -1.682 13.176 1.00 87.69 186 LEU A N 1
ATOM 1406 C CA . LEU A 1 186 ? -10.903 -2.048 12.879 1.00 87.69 186 LEU A CA 1
ATOM 1407 C C . LEU A 1 186 ? -11.701 -2.394 14.136 1.00 87.69 186 LEU A C 1
ATOM 1409 O O . LEU A 1 186 ? -12.863 -2.006 14.239 1.00 87.69 186 LEU A O 1
ATOM 1413 N N . SER A 1 187 ? -11.079 -3.032 15.129 1.00 82.12 187 SER A N 1
ATOM 1414 C CA . SER A 1 187 ? -11.721 -3.372 16.409 1.00 82.12 187 SER A CA 1
ATOM 1415 C C . SER A 1 187 ? -12.328 -2.161 17.133 1.00 82.12 187 SER A C 1
ATOM 1417 O O . SER A 1 187 ? -13.313 -2.304 17.852 1.00 82.12 187 SER A O 1
ATOM 1419 N N . THR A 1 188 ? -11.785 -0.960 16.914 1.00 79.44 188 THR A N 1
ATOM 1420 C CA . THR A 1 188 ? -12.202 0.281 17.592 1.00 79.44 188 THR A CA 1
ATOM 1421 C C . THR A 1 188 ? -13.187 1.143 16.802 1.00 79.44 188 THR A C 1
ATOM 1423 O O . THR A 1 188 ? -13.795 2.066 17.362 1.00 79.44 188 THR A O 1
ATOM 1426 N N . VAL A 1 189 ? -13.320 0.874 15.500 1.00 83.44 189 VAL A N 1
ATOM 1427 C CA . VAL A 1 189 ? -14.098 1.696 14.560 1.00 83.44 189 VAL A CA 1
ATOM 1428 C C . VAL A 1 189 ? -15.181 0.920 13.826 1.00 83.44 189 VAL A C 1
ATOM 1430 O O . VAL A 1 189 ? -16.005 1.552 13.173 1.00 83.44 189 VAL A O 1
ATOM 1433 N N . ARG A 1 190 ? -15.213 -0.418 13.913 1.00 82.69 190 ARG A N 1
ATOM 1434 C CA . ARG A 1 190 ? -16.127 -1.263 13.127 1.00 82.69 190 ARG A CA 1
ATOM 1435 C C . ARG A 1 190 ? -17.576 -0.808 13.245 1.00 82.69 190 ARG A C 1
ATOM 1437 O O . ARG A 1 190 ? -18.233 -0.587 12.236 1.00 82.69 190 ARG A O 1
ATOM 1444 N N . ASP A 1 191 ? -18.047 -0.584 14.463 1.00 83.94 191 ASP A N 1
ATOM 1445 C CA . ASP A 1 191 ? -19.414 -0.127 14.705 1.00 83.94 191 ASP A CA 1
ATOM 1446 C C . ASP A 1 191 ? -19.708 1.233 14.064 1.00 83.94 191 ASP A C 1
ATOM 1448 O O . ASP A 1 191 ? -20.763 1.408 13.457 1.00 83.94 191 ASP A O 1
ATOM 1452 N N . LEU A 1 192 ? -18.765 2.177 14.142 1.00 85.19 192 LEU A N 1
ATOM 1453 C CA . LEU A 1 192 ? -18.895 3.496 13.516 1.00 85.19 192 LEU A CA 1
ATOM 1454 C C . LEU A 1 192 ? -18.924 3.373 11.989 1.00 85.19 192 LEU A C 1
ATOM 1456 O O . LEU A 1 192 ? -19.807 3.934 11.344 1.00 85.19 192 LEU A O 1
ATOM 1460 N N . LEU A 1 193 ? -18.007 2.584 11.422 1.00 85.12 193 LEU A N 1
ATOM 1461 C CA . LEU A 1 193 ? -17.898 2.334 9.983 1.00 85.12 193 LEU A CA 1
ATOM 1462 C C . LEU A 1 193 ? -19.174 1.723 9.396 1.00 85.12 193 LEU A C 1
ATOM 1464 O O . LEU A 1 193 ? -19.551 2.061 8.270 1.00 85.12 193 LEU A O 1
ATOM 1468 N N . LEU A 1 194 ? -19.830 0.835 10.148 1.00 85.38 194 LEU A N 1
ATOM 1469 C CA . LEU A 1 194 ? -21.015 0.104 9.702 1.00 85.38 194 LEU A CA 1
ATOM 1470 C C . LEU A 1 194 ? -22.326 0.867 9.919 1.00 85.38 194 LEU A C 1
ATOM 1472 O O . LEU A 1 194 ? -23.235 0.723 9.102 1.00 85.38 194 LEU A O 1
ATOM 1476 N N . LYS A 1 195 ? -22.437 1.656 10.995 1.00 87.00 195 LYS A N 1
ATOM 1477 C CA . LYS A 1 195 ? -23.698 2.305 11.401 1.00 87.00 195 LYS A CA 1
ATOM 1478 C C . LYS A 1 195 ? -23.840 3.742 10.892 1.00 87.00 195 LYS A C 1
ATOM 1480 O O . LYS A 1 195 ? -24.961 4.198 10.691 1.00 87.00 195 LYS A O 1
ATOM 1485 N N . ILE A 1 196 ? -22.737 4.467 10.693 1.00 84.44 196 ILE A N 1
ATOM 1486 C CA . ILE A 1 196 ? -22.769 5.900 10.357 1.00 84.44 196 ILE A CA 1
ATOM 1487 C C . ILE A 1 196 ? -22.674 6.097 8.836 1.00 84.44 196 ILE A C 1
ATOM 1489 O O . ILE A 1 196 ? -21.778 5.515 8.223 1.00 84.44 196 ILE A O 1
ATOM 1493 N N . PRO A 1 197 ? -23.527 6.934 8.205 1.00 82.56 197 PRO A N 1
ATOM 1494 C CA . PRO A 1 197 ? -23.398 7.323 6.795 1.00 82.56 197 PRO A CA 1
ATOM 1495 C C . PRO A 1 197 ? -22.037 7.959 6.462 1.00 82.56 197 PRO A C 1
ATOM 1497 O O . PRO A 1 197 ? -21.446 8.628 7.300 1.00 82.56 197 PRO A O 1
ATOM 1500 N N . LEU A 1 198 ? -21.537 7.784 5.227 1.00 80.69 198 LEU A N 1
ATOM 1501 C CA . LEU A 1 198 ? -20.175 8.209 4.818 1.00 80.69 198 LEU A CA 1
ATOM 1502 C C . LEU A 1 198 ? -19.917 9.699 5.084 1.00 80.69 198 LEU A C 1
ATOM 1504 O O . LEU A 1 198 ? -18.893 10.052 5.660 1.00 80.69 198 LEU A O 1
ATOM 1508 N N . VAL A 1 199 ? -20.897 10.544 4.757 1.00 76.81 199 VAL A N 1
ATOM 1509 C CA . VAL A 1 199 ? -20.843 12.001 4.954 1.00 76.81 199 VAL A CA 1
ATOM 1510 C C . VAL A 1 199 ? -20.600 12.417 6.411 1.00 76.81 199 VAL A C 1
ATOM 1512 O O . VAL A 1 199 ? -19.930 13.412 6.657 1.00 76.81 199 VAL A O 1
ATOM 1515 N N . ASN A 1 200 ? -21.068 11.621 7.379 1.00 76.94 200 ASN A N 1
ATOM 1516 C CA . ASN A 1 200 ? -20.930 11.900 8.814 1.00 76.94 200 ASN A CA 1
ATOM 1517 C C . ASN A 1 200 ? -19.771 11.123 9.456 1.00 76.94 200 ASN A C 1
ATOM 1519 O O . ASN A 1 200 ? -19.482 11.279 10.644 1.00 76.94 200 ASN A O 1
ATOM 1523 N N . LEU A 1 201 ? -19.130 10.239 8.695 1.00 77.88 201 LEU A N 1
ATOM 1524 C CA . LEU A 1 201 ? -18.128 9.317 9.203 1.00 77.88 201 LEU A CA 1
ATOM 1525 C C . LEU A 1 201 ? -16.782 10.017 9.435 1.00 77.88 201 LEU A C 1
ATOM 1527 O O . LEU A 1 201 ? -16.102 9.697 10.405 1.00 77.88 201 LEU A O 1
ATOM 1531 N N . LEU A 1 202 ? -16.431 10.999 8.595 1.00 76.69 202 LEU A N 1
ATOM 1532 C CA . LEU A 1 202 ? -15.161 11.732 8.672 1.00 76.69 202 LEU A CA 1
ATOM 1533 C C . LEU A 1 202 ? -14.936 12.346 10.063 1.00 76.69 202 LEU A C 1
ATOM 1535 O O . LEU A 1 202 ? -13.912 12.087 10.689 1.00 76.69 202 LEU A O 1
ATOM 1539 N N . VAL A 1 203 ? -15.925 13.096 10.562 1.00 76.88 203 VAL A N 1
ATOM 1540 C CA . VAL A 1 203 ? -15.851 13.803 11.854 1.00 76.88 203 VAL A CA 1
ATOM 1541 C C . VAL A 1 203 ? -15.655 12.824 13.013 1.00 76.88 203 VAL A C 1
ATOM 1543 O O . VAL A 1 203 ? -14.888 13.089 13.927 1.00 76.88 203 VAL A O 1
ATOM 1546 N N . ASN A 1 204 ? -16.305 11.658 12.954 1.00 78.88 204 ASN A N 1
ATOM 1547 C CA . ASN A 1 204 ? -16.255 10.655 14.021 1.00 78.88 204 ASN A CA 1
ATOM 1548 C C . ASN A 1 204 ? -15.023 9.738 13.954 1.00 78.88 204 ASN A C 1
ATOM 1550 O O . ASN A 1 204 ? -14.709 9.053 14.930 1.00 78.88 204 ASN A O 1
ATOM 1554 N N . LEU A 1 205 ? -14.355 9.669 12.798 1.00 82.00 205 LEU A N 1
ATOM 1555 C CA . LEU A 1 205 ? -13.171 8.835 12.604 1.00 82.00 205 LEU A CA 1
ATOM 1556 C C . LEU A 1 205 ? -11.862 9.598 12.728 1.00 82.00 205 LEU A C 1
ATOM 1558 O O . LEU A 1 205 ? -10.859 8.949 13.000 1.00 82.00 205 LEU A O 1
ATOM 1562 N N . GLN A 1 206 ? -11.840 10.920 12.543 1.00 79.94 206 GLN A N 1
ATOM 1563 C CA . GLN A 1 206 ? -10.592 11.686 12.505 1.00 79.94 206 GLN A CA 1
ATOM 1564 C C . GLN A 1 206 ? -9.693 11.414 13.725 1.00 79.94 206 GLN A C 1
ATOM 1566 O O . GLN A 1 206 ? -8.502 11.182 13.546 1.00 79.94 206 GLN A O 1
ATOM 1571 N N . ASP A 1 207 ? -10.270 11.303 14.923 1.00 80.81 207 ASP A N 1
ATOM 1572 C CA . ASP A 1 207 ? -9.530 11.029 16.167 1.00 80.81 207 ASP A CA 1
ATOM 1573 C C . ASP A 1 207 ? -9.102 9.558 16.343 1.00 80.81 207 ASP A C 1
ATOM 1575 O O . ASP A 1 207 ? -8.336 9.222 17.244 1.00 80.81 207 ASP A O 1
ATOM 1579 N N . LYS A 1 208 ? -9.619 8.653 15.507 1.00 86.75 208 LYS A N 1
ATOM 1580 C CA . LYS A 1 208 ? -9.328 7.206 15.532 1.00 86.75 208 LYS A CA 1
ATOM 1581 C C . LYS A 1 208 ? -8.395 6.770 14.411 1.00 86.75 208 LYS A C 1
ATOM 1583 O O . LYS A 1 208 ? -7.897 5.643 14.418 1.00 86.75 208 LYS A O 1
ATOM 1588 N N . LEU A 1 209 ? -8.187 7.641 13.435 1.00 90.44 209 LEU A N 1
ATOM 1589 C CA . LEU A 1 209 ? -7.251 7.431 12.352 1.00 90.44 209 LEU A CA 1
ATOM 1590 C C . LEU A 1 209 ? -5.853 7.836 12.813 1.00 90.44 209 LEU A C 1
ATOM 1592 O O . LEU A 1 209 ? -5.664 8.760 13.600 1.00 90.44 209 LEU A O 1
ATOM 1596 N N . THR A 1 210 ? -4.847 7.139 12.305 1.00 92.88 210 THR A N 1
ATOM 1597 C CA . THR A 1 210 ? -3.447 7.516 12.492 1.00 92.88 210 THR A CA 1
ATOM 1598 C C . THR A 1 210 ? -2.831 7.745 11.129 1.00 92.88 210 THR A C 1
ATOM 1600 O O . THR A 1 210 ? -2.855 6.851 10.286 1.00 92.88 210 THR A O 1
ATOM 1603 N N . ARG A 1 211 ? -2.264 8.932 10.910 1.00 95.00 211 ARG A N 1
ATOM 1604 C CA . ARG A 1 211 ? -1.483 9.224 9.708 1.00 95.00 211 ARG A CA 1
ATOM 1605 C C . ARG A 1 211 ? -0.000 9.125 10.033 1.00 95.00 211 ARG A C 1
ATOM 1607 O O . ARG A 1 211 ? 0.480 9.791 10.950 1.00 95.00 211 ARG A O 1
ATOM 1614 N N . LEU A 1 212 ? 0.719 8.303 9.279 1.00 95.25 212 LEU A N 1
ATOM 1615 C CA . LEU A 1 212 ? 2.163 8.137 9.400 1.00 95.25 212 LEU A CA 1
ATOM 1616 C C . LEU A 1 212 ? 2.846 8.641 8.134 1.00 95.25 212 LEU A C 1
ATOM 1618 O O . LEU A 1 212 ? 2.387 8.364 7.030 1.00 95.25 212 LEU A O 1
ATOM 1622 N N . LEU A 1 213 ? 3.954 9.355 8.301 1.00 96.44 213 LEU A N 1
ATOM 1623 C CA . LEU A 1 213 ? 4.942 9.563 7.250 1.00 96.44 213 LEU A CA 1
ATOM 1624 C C . LEU A 1 213 ? 5.983 8.452 7.351 1.00 96.44 213 LEU A C 1
ATOM 1626 O O . LEU A 1 213 ? 6.588 8.274 8.410 1.00 96.44 213 LEU A O 1
ATOM 1630 N N . VAL A 1 214 ? 6.186 7.750 6.241 1.00 96.25 214 VAL A N 1
ATOM 1631 C CA . VAL A 1 214 ? 7.262 6.786 6.027 1.00 96.25 214 VAL A CA 1
ATOM 1632 C C . VAL A 1 214 ? 8.312 7.467 5.165 1.00 96.25 214 VAL A C 1
ATOM 1634 O O . VAL A 1 214 ? 8.067 7.725 3.987 1.00 96.25 214 VAL A O 1
ATOM 1637 N N . ARG A 1 215 ? 9.462 7.802 5.753 1.00 96.94 215 ARG A N 1
ATOM 1638 C CA . ARG A 1 215 ? 10.527 8.524 5.056 1.00 96.94 215 ARG A CA 1
ATOM 1639 C C . ARG A 1 215 ? 11.905 8.063 5.500 1.00 96.94 215 ARG A C 1
ATOM 1641 O O . ARG A 1 215 ? 12.228 8.157 6.677 1.00 96.94 215 ARG A O 1
ATOM 1648 N N . GLY A 1 216 ? 12.730 7.623 4.556 1.00 94.50 216 GLY A N 1
ATOM 1649 C CA . GLY A 1 216 ? 14.080 7.136 4.850 1.00 94.50 216 GLY A CA 1
ATOM 1650 C C . GLY A 1 216 ? 14.466 5.952 3.979 1.00 94.50 216 GLY A C 1
ATOM 1651 O O . GLY A 1 216 ? 13.912 5.779 2.893 1.00 94.50 216 GLY A O 1
ATOM 1652 N N . GLN A 1 217 ? 15.423 5.162 4.452 1.00 93.31 217 GLN A N 1
ATOM 1653 C CA . GLN A 1 217 ? 15.792 3.888 3.847 1.00 93.31 217 GLN A CA 1
ATOM 1654 C C . GLN A 1 217 ? 14.945 2.752 4.428 1.00 93.31 217 GLN A C 1
ATOM 1656 O O . GLN A 1 217 ? 14.569 2.769 5.596 1.00 93.31 217 GLN A O 1
ATOM 1661 N N . TRP A 1 218 ? 14.634 1.736 3.629 1.00 87.56 218 TRP A N 1
ATOM 1662 C CA . TRP A 1 218 ? 13.810 0.595 4.057 1.00 87.56 218 TRP A CA 1
ATOM 1663 C C . TRP A 1 218 ? 14.402 -0.279 5.178 1.00 87.56 218 TRP A C 1
ATOM 1665 O O . TRP A 1 218 ? 13.679 -1.069 5.789 1.00 87.56 218 TRP A O 1
ATOM 1675 N N . ASP A 1 219 ? 15.694 -0.125 5.460 1.00 86.50 219 ASP A N 1
ATOM 1676 C CA . ASP A 1 219 ? 16.466 -0.792 6.506 1.00 86.50 219 ASP A CA 1
ATOM 1677 C C . ASP A 1 219 ? 16.747 0.129 7.704 1.00 86.50 219 ASP A C 1
ATOM 1679 O O . ASP A 1 219 ? 17.286 -0.331 8.715 1.00 86.50 219 ASP A O 1
ATOM 1683 N N . ASP A 1 220 ? 16.330 1.401 7.640 1.00 88.19 220 ASP A N 1
ATOM 1684 C CA . ASP A 1 220 ? 16.358 2.288 8.798 1.00 88.19 220 ASP A CA 1
ATOM 1685 C C . ASP A 1 220 ? 15.475 1.721 9.925 1.00 88.19 220 ASP A C 1
ATOM 1687 O O . ASP A 1 220 ? 14.450 1.076 9.671 1.00 88.19 220 ASP A O 1
ATOM 1691 N N . PRO A 1 221 ? 15.833 1.971 11.198 1.00 88.50 221 PRO A N 1
ATOM 1692 C CA . PRO A 1 221 ? 14.994 1.590 12.322 1.00 88.50 221 PRO A CA 1
ATOM 1693 C C . PRO A 1 221 ? 13.671 2.382 12.330 1.00 88.50 221 PRO A C 1
ATOM 1695 O O . PRO A 1 221 ? 13.643 3.538 11.885 1.00 88.50 221 PRO A O 1
ATOM 1698 N N . PRO A 1 222 ? 12.602 1.849 12.960 1.00 86.62 222 PRO A N 1
ATOM 1699 C CA . PRO A 1 222 ? 11.278 2.476 12.945 1.00 86.62 222 PRO A CA 1
ATOM 1700 C C . PRO A 1 222 ? 11.266 3.924 13.446 1.00 86.62 222 PRO A C 1
ATOM 1702 O O . PRO A 1 222 ? 10.504 4.741 12.946 1.00 86.62 222 PRO A O 1
ATOM 1705 N N . SER A 1 223 ? 12.126 4.263 14.412 1.00 88.38 223 SER A N 1
ATOM 1706 C CA . SER A 1 223 ? 12.223 5.610 14.992 1.00 88.38 223 SER A CA 1
ATOM 1707 C C . SER A 1 223 ? 12.768 6.674 14.037 1.00 88.38 223 SER A C 1
ATOM 1709 O O . SER A 1 223 ? 12.554 7.859 14.277 1.00 88.38 223 SER A O 1
ATOM 1711 N N . LYS A 1 224 ? 13.486 6.270 12.981 1.00 90.44 224 LYS A N 1
ATOM 1712 C CA . LYS A 1 224 ? 13.941 7.163 11.906 1.00 90.44 224 LYS A CA 1
ATOM 1713 C C . LYS A 1 224 ? 12.996 7.130 10.714 1.00 90.44 224 LYS A C 1
ATOM 1715 O O . LYS A 1 224 ? 12.788 8.158 10.082 1.00 90.44 224 LYS A O 1
ATOM 1720 N N . LEU A 1 225 ? 12.442 5.951 10.436 1.00 92.50 225 LEU A N 1
ATOM 1721 C CA . LEU A 1 225 ? 11.618 5.710 9.264 1.00 92.50 225 LEU A CA 1
ATOM 1722 C C . LEU A 1 225 ? 10.196 6.268 9.405 1.00 92.50 225 LEU A C 1
ATOM 1724 O O . LEU A 1 225 ? 9.607 6.699 8.416 1.00 92.50 225 LEU A O 1
ATOM 1728 N N . LEU A 1 226 ? 9.630 6.239 10.616 1.00 95.50 226 LEU A N 1
ATOM 1729 C CA . LEU A 1 226 ? 8.219 6.521 10.869 1.00 95.50 226 LEU A CA 1
ATOM 1730 C C . LEU A 1 226 ? 8.047 7.763 11.740 1.00 95.50 226 LEU A C 1
ATOM 1732 O O . LEU A 1 226 ? 8.643 7.885 12.809 1.00 95.50 226 LEU A O 1
ATOM 1736 N N . SER A 1 227 ? 7.154 8.659 11.326 1.00 95.69 227 SER A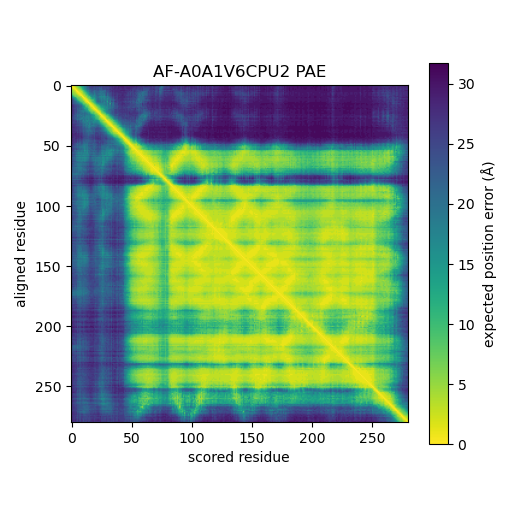 N 1
ATOM 1737 C CA . SER A 1 227 ? 6.713 9.781 12.159 1.00 95.69 227 SER A CA 1
ATOM 1738 C C . SER A 1 227 ? 5.202 9.964 12.089 1.00 95.69 227 SER A C 1
ATOM 1740 O O . SER A 1 227 ? 4.598 9.850 11.023 1.00 95.69 227 SER A O 1
ATOM 1742 N N . VAL A 1 228 ? 4.581 10.255 13.234 1.00 95.50 228 VAL A N 1
ATOM 1743 C CA . VAL A 1 228 ? 3.152 10.589 13.293 1.00 95.50 228 VAL A CA 1
ATOM 1744 C C . VAL A 1 228 ? 2.944 11.979 12.716 1.00 95.50 228 VAL A C 1
ATOM 1746 O O . VAL A 1 228 ? 3.710 12.901 12.991 1.00 95.50 228 VAL A O 1
ATOM 1749 N N . GLN A 1 229 ? 1.902 12.125 11.910 1.00 95.06 229 GLN A N 1
ATOM 1750 C CA . GLN A 1 229 ? 1.568 13.366 11.232 1.00 95.06 229 GLN A CA 1
ATOM 1751 C C . GLN A 1 229 ? 0.100 13.714 11.474 1.00 95.06 229 GLN A C 1
ATOM 1753 O O . GLN A 1 229 ? -0.728 12.817 11.636 1.00 95.06 229 GLN A O 1
ATOM 1758 N N . PRO A 1 230 ? -0.257 15.007 11.474 1.00 90.31 230 PRO A N 1
ATOM 1759 C CA . PRO A 1 230 ? -1.648 15.408 11.596 1.00 90.31 230 PRO A CA 1
ATOM 1760 C C . PRO A 1 230 ? -2.446 14.943 10.376 1.00 90.31 230 PRO A C 1
ATOM 1762 O O . PRO A 1 230 ? -1.974 15.016 9.233 1.00 90.31 230 PRO A O 1
ATOM 1765 N N . ILE A 1 231 ? -3.678 14.505 10.621 1.00 88.00 231 ILE A N 1
ATOM 1766 C CA . ILE A 1 231 ? -4.640 14.181 9.570 1.00 88.00 231 ILE A CA 1
ATOM 1767 C C . ILE A 1 231 ? -5.168 15.492 8.999 1.00 88.00 231 ILE A C 1
ATOM 1769 O O . ILE A 1 231 ? -5.846 16.245 9.694 1.00 88.00 231 ILE A O 1
ATOM 1773 N N . ARG A 1 232 ? -4.827 15.773 7.738 1.00 74.69 232 ARG A N 1
ATOM 1774 C CA . ARG A 1 232 ? -5.243 17.008 7.059 1.00 74.69 232 ARG A CA 1
ATOM 1775 C C . ARG A 1 232 ? -6.597 16.866 6.379 1.00 74.69 232 ARG A C 1
ATOM 1777 O O . ARG A 1 232 ? -7.389 17.788 6.468 1.00 74.69 232 ARG A O 1
ATOM 1784 N N . ASN A 1 233 ? -6.833 15.735 5.713 1.00 71.56 233 ASN A N 1
ATOM 1785 C CA . ASN A 1 233 ? -8.105 15.334 5.116 1.00 71.56 233 ASN A CA 1
ATOM 1786 C C . ASN A 1 233 ? -8.041 13.845 4.764 1.00 71.56 233 ASN A C 1
ATOM 1788 O O . ASN A 1 233 ? -7.001 13.364 4.321 1.00 71.56 233 ASN A O 1
ATOM 1792 N N . VAL A 1 234 ? -9.150 13.131 4.937 1.00 79.69 234 VAL A N 1
ATOM 1793 C CA . VAL A 1 234 ? -9.281 11.729 4.523 1.00 79.69 234 VAL A CA 1
ATOM 1794 C C . VAL A 1 234 ? -10.279 11.707 3.382 1.00 79.69 234 VAL A C 1
ATOM 1796 O O . VAL A 1 234 ? -11.428 12.107 3.556 1.00 79.69 234 VAL A O 1
ATOM 1799 N N . GLY A 1 235 ? -9.824 11.304 2.197 1.00 83.00 235 GLY A N 1
ATOM 1800 C CA . GLY A 1 235 ? -10.686 11.253 1.021 1.00 83.00 235 GLY A CA 1
ATOM 1801 C C . GLY A 1 235 ? -11.841 10.269 1.213 1.00 83.00 235 GLY A C 1
ATOM 1802 O O . GLY A 1 235 ? -11.707 9.257 1.903 1.00 83.00 235 GLY A O 1
ATOM 1803 N N . GLU A 1 236 ? -12.970 10.525 0.552 1.00 85.00 236 GLU A N 1
ATOM 1804 C CA . GLU A 1 236 ? -14.139 9.634 0.586 1.00 85.00 236 GLU A CA 1
ATOM 1805 C C . GLU A 1 236 ? -13.789 8.198 0.153 1.00 85.00 236 GLU A C 1
ATOM 1807 O O . GLU A 1 236 ? -14.288 7.230 0.729 1.00 85.00 236 GLU A O 1
ATOM 1812 N N . GLY A 1 237 ? -12.861 8.048 -0.800 1.00 85.12 237 GLY A N 1
ATOM 1813 C CA . GLY A 1 237 ? -12.350 6.746 -1.236 1.00 85.12 237 GLY A CA 1
ATOM 1814 C C . GLY A 1 237 ? -11.668 5.946 -0.120 1.00 85.12 237 GLY A C 1
ATOM 1815 O O . GLY A 1 237 ? -11.830 4.728 -0.066 1.00 85.12 237 GLY A O 1
ATOM 1816 N N . THR A 1 238 ? -10.979 6.621 0.804 1.00 88.62 238 THR A N 1
ATOM 1817 C CA . THR A 1 238 ? -10.331 5.989 1.963 1.00 88.62 238 THR A CA 1
ATOM 1818 C C . THR A 1 238 ? -11.335 5.569 3.020 1.00 88.62 238 THR A C 1
ATOM 1820 O O . THR A 1 238 ? -11.272 4.458 3.545 1.00 88.62 238 THR A O 1
ATOM 1823 N N . LEU A 1 239 ? -12.329 6.416 3.290 1.00 88.75 239 LEU A N 1
ATOM 1824 C CA . LEU A 1 239 ? -13.421 6.066 4.197 1.00 88.75 239 LEU A CA 1
ATOM 1825 C C . LEU A 1 239 ? -14.245 4.886 3.669 1.00 88.75 239 LEU A C 1
ATOM 1827 O O . LEU A 1 239 ? -14.620 3.997 4.435 1.00 88.75 239 LEU A O 1
ATOM 1831 N N . THR A 1 240 ? -14.503 4.873 2.360 1.00 89.00 240 THR A N 1
ATOM 1832 C CA . THR A 1 240 ? -15.204 3.780 1.677 1.00 89.00 240 THR A CA 1
ATOM 1833 C C . THR A 1 240 ? -14.406 2.488 1.800 1.00 89.00 240 THR A C 1
ATOM 1835 O O . THR A 1 240 ? -14.947 1.491 2.267 1.00 89.00 240 THR A O 1
ATOM 1838 N N . PHE A 1 241 ? -13.098 2.535 1.528 1.00 90.44 241 PHE A N 1
ATOM 1839 C CA . PHE A 1 241 ? -12.204 1.396 1.724 1.00 90.44 241 PHE A CA 1
ATOM 1840 C C . PHE A 1 241 ? -12.271 0.832 3.150 1.00 90.44 241 PHE A C 1
ATOM 1842 O O . PHE A 1 241 ? -12.512 -0.362 3.322 1.00 90.44 241 PHE A O 1
ATOM 1849 N N . PHE A 1 242 ? -12.120 1.666 4.183 1.00 91.00 242 PHE A N 1
ATOM 1850 C CA . PHE A 1 242 ? -12.180 1.184 5.566 1.00 91.00 242 PHE A CA 1
ATOM 1851 C C . PHE A 1 242 ? -13.535 0.568 5.914 1.00 91.00 242 PHE A C 1
ATOM 1853 O O . PHE A 1 242 ? -13.588 -0.457 6.598 1.00 91.00 242 PHE A O 1
ATOM 1860 N N . ARG A 1 243 ? -14.637 1.151 5.428 1.00 89.12 243 ARG A N 1
ATOM 1861 C CA . ARG A 1 243 ? -15.972 0.577 5.611 1.00 89.12 243 ARG A CA 1
ATOM 1862 C C . ARG A 1 243 ? -16.090 -0.789 4.945 1.00 89.12 243 ARG A C 1
ATOM 1864 O O . ARG A 1 243 ? -16.628 -1.704 5.566 1.00 89.12 243 ARG A O 1
ATOM 1871 N N . ASP A 1 244 ? -15.617 -0.927 3.716 1.00 89.06 244 ASP A N 1
ATOM 1872 C CA . ASP A 1 244 ? -15.723 -2.176 2.965 1.00 89.06 244 ASP A CA 1
ATOM 1873 C C . ASP A 1 244 ? -14.906 -3.286 3.626 1.00 89.06 244 ASP A C 1
ATOM 1875 O O . ASP A 1 244 ? -15.418 -4.388 3.813 1.00 89.06 244 ASP A O 1
ATOM 1879 N N . VAL A 1 245 ? -13.705 -2.967 4.117 1.00 89.88 245 VAL A N 1
ATOM 1880 C CA . VAL A 1 245 ? -12.895 -3.897 4.917 1.00 89.88 245 VAL A CA 1
ATOM 1881 C C . VAL A 1 245 ? -13.599 -4.277 6.227 1.00 89.88 245 VAL A C 1
ATOM 1883 O O . VAL A 1 245 ? -13.630 -5.444 6.616 1.00 89.88 245 VAL A O 1
ATOM 1886 N N . ALA A 1 246 ? -14.218 -3.320 6.923 1.00 88.44 246 ALA A N 1
ATOM 1887 C CA . ALA A 1 246 ? -14.966 -3.610 8.148 1.00 88.44 246 ALA A CA 1
ATOM 1888 C C . ALA A 1 246 ? -16.195 -4.509 7.905 1.00 88.44 246 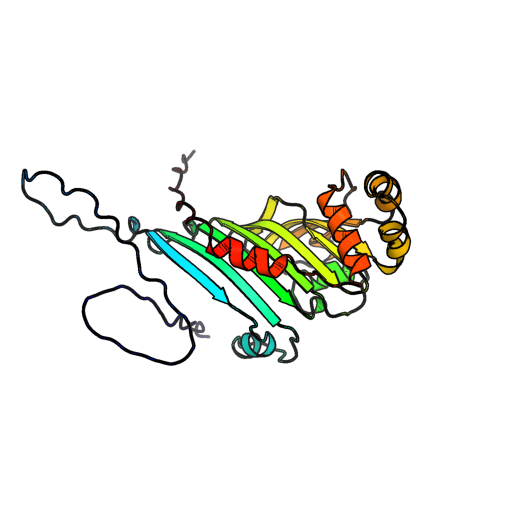ALA A C 1
ATOM 1890 O O . ALA A 1 246 ? -16.564 -5.302 8.784 1.00 88.44 246 ALA A O 1
ATOM 1891 N N . ARG A 1 247 ? -16.822 -4.391 6.724 1.00 88.06 247 ARG A N 1
ATOM 1892 C CA . ARG A 1 247 ? -17.936 -5.237 6.264 1.00 88.06 247 ARG A CA 1
ATOM 1893 C C . ARG A 1 247 ? -17.471 -6.640 5.896 1.00 88.06 247 ARG A C 1
ATOM 1895 O O . ARG A 1 247 ? -18.093 -7.598 6.345 1.00 88.06 247 ARG A O 1
ATOM 1902 N N . SER A 1 248 ? -16.383 -6.756 5.136 1.00 86.44 248 SER A N 1
ATOM 1903 C CA . SER A 1 248 ? -15.796 -8.041 4.731 1.00 86.44 248 SER A CA 1
ATOM 1904 C C . SER A 1 248 ? -15.112 -8.777 5.887 1.00 86.44 248 SER A C 1
ATOM 1906 O O . SER A 1 248 ? -14.823 -9.964 5.784 1.00 86.44 248 SER A O 1
ATOM 1908 N N . GLY A 1 249 ? -14.873 -8.090 7.008 1.00 83.31 249 GLY A N 1
ATOM 1909 C CA . GLY A 1 249 ? -14.214 -8.666 8.174 1.00 83.31 249 GLY A CA 1
ATOM 1910 C C . GLY A 1 249 ? -12.695 -8.717 8.044 1.00 83.31 249 GLY A C 1
ATOM 1911 O O . GLY A 1 249 ? -12.082 -9.560 8.690 1.00 83.31 249 GLY A O 1
ATOM 1912 N N . GLY A 1 250 ? -12.100 -7.823 7.250 1.00 81.88 250 GLY A N 1
ATOM 1913 C CA . GLY A 1 250 ? -10.648 -7.695 7.110 1.00 81.88 250 GLY A CA 1
ATOM 1914 C C . GLY A 1 250 ? -10.092 -8.032 5.731 1.00 81.88 250 GLY A C 1
ATOM 1915 O O . GLY A 1 250 ? -8.891 -7.903 5.534 1.00 81.88 250 GLY A O 1
ATOM 1916 N N . GLN A 1 251 ? -10.944 -8.435 4.789 1.00 85.19 251 GLN A N 1
ATOM 1917 C CA . GLN A 1 251 ? -10.530 -8.850 3.448 1.00 85.19 251 GLN A CA 1
ATOM 1918 C C . GLN A 1 251 ? -10.591 -7.696 2.447 1.00 85.19 251 GLN A C 1
ATOM 1920 O O . GLN A 1 251 ? -11.542 -6.901 2.455 1.00 85.19 251 GLN A O 1
ATOM 1925 N N . ILE A 1 252 ? -9.630 -7.646 1.527 1.00 82.19 252 ILE A N 1
ATOM 1926 C CA . ILE A 1 252 ? -9.664 -6.733 0.376 1.00 82.19 252 ILE A CA 1
ATOM 1927 C C . ILE A 1 252 ? -10.409 -7.444 -0.767 1.00 82.19 252 ILE A C 1
ATOM 1929 O O . ILE A 1 252 ? -9.816 -8.153 -1.573 1.00 82.19 252 ILE A O 1
ATOM 1933 N N . GLY A 1 253 ? -11.737 -7.298 -0.812 1.00 66.12 253 GLY A N 1
ATOM 1934 C CA . GLY A 1 253 ? -12.601 -8.035 -1.747 1.00 66.12 253 GLY A CA 1
ATOM 1935 C C . GLY A 1 253 ? -12.564 -7.578 -3.221 1.00 66.12 253 GLY A C 1
ATOM 1936 O O . GLY A 1 253 ? -12.236 -6.434 -3.528 1.00 66.12 253 GLY A O 1
ATOM 1937 N N . GLY A 1 254 ? -12.976 -8.492 -4.117 1.00 56.09 254 GLY A N 1
ATOM 1938 C CA . GLY A 1 254 ? -13.612 -8.298 -5.441 1.00 56.09 254 GLY A CA 1
ATOM 1939 C C . GLY A 1 254 ? -12.873 -7.522 -6.543 1.00 56.09 254 GLY A C 1
ATOM 1940 O O . GLY A 1 254 ? -12.559 -8.077 -7.598 1.00 56.09 254 GLY A O 1
ATOM 1941 N N . ASP A 1 255 ? -12.604 -6.237 -6.318 1.00 60.72 255 ASP A N 1
ATOM 1942 C CA . ASP A 1 255 ? -12.128 -5.292 -7.346 1.00 60.72 255 ASP A CA 1
ATOM 1943 C C . ASP A 1 255 ? -10.656 -5.482 -7.726 1.00 60.72 255 ASP A C 1
ATOM 1945 O O . ASP A 1 255 ? -10.160 -4.925 -8.710 1.00 60.72 255 ASP A O 1
ATOM 1949 N N . VAL A 1 256 ? -9.950 -6.314 -6.970 1.00 66.00 256 VAL A N 1
ATOM 1950 C CA . VAL A 1 256 ? -8.560 -6.691 -7.212 1.00 66.00 256 VAL A CA 1
ATOM 1951 C C . VAL A 1 256 ? -8.404 -7.410 -8.553 1.00 66.00 256 VAL A C 1
ATOM 1953 O O . VAL A 1 256 ? -7.537 -7.049 -9.347 1.00 66.00 256 VAL A O 1
ATOM 1956 N N . LEU A 1 257 ? -9.258 -8.398 -8.849 1.00 62.19 257 LEU A N 1
ATOM 1957 C CA . LEU A 1 257 ? -9.169 -9.162 -10.100 1.00 62.19 257 LEU A CA 1
ATOM 1958 C C . LEU A 1 257 ? -9.471 -8.285 -11.319 1.00 62.19 257 LEU A C 1
ATOM 1960 O O . LEU A 1 257 ? -8.832 -8.434 -12.361 1.00 62.19 257 LEU A O 1
ATOM 1964 N N . ASN A 1 258 ? -10.399 -7.338 -11.173 1.00 64.75 258 ASN A N 1
ATOM 1965 C CA . ASN A 1 258 ? -10.698 -6.352 -12.207 1.00 64.75 258 ASN A CA 1
ATOM 1966 C C . ASN A 1 258 ? -9.521 -5.387 -12.406 1.00 64.75 258 ASN A C 1
ATOM 1968 O O . ASN A 1 258 ? -9.167 -5.090 -13.543 1.00 64.75 258 ASN A O 1
ATOM 1972 N N . THR A 1 259 ? -8.857 -4.967 -11.323 1.00 67.19 259 THR A N 1
ATOM 1973 C CA . THR A 1 259 ? -7.665 -4.105 -11.393 1.00 67.19 259 THR A CA 1
ATOM 1974 C C . THR A 1 259 ? -6.515 -4.812 -12.115 1.00 67.19 259 THR A C 1
ATOM 1976 O O . THR A 1 259 ? -5.950 -4.247 -13.053 1.00 67.19 259 THR A O 1
ATOM 1979 N N . LEU A 1 260 ? -6.228 -6.072 -11.761 1.00 70.81 260 LEU A N 1
ATOM 1980 C CA . LEU A 1 260 ? -5.191 -6.878 -12.417 1.00 70.81 260 LEU A CA 1
ATOM 1981 C C . LEU A 1 260 ? -5.461 -7.053 -13.923 1.00 70.81 260 LEU A C 1
ATOM 1983 O O . LEU A 1 260 ? -4.560 -6.904 -14.748 1.00 70.81 260 LEU A O 1
ATOM 1987 N N . ARG A 1 261 ? -6.717 -7.318 -14.306 1.00 66.69 261 ARG A N 1
ATOM 1988 C CA . ARG A 1 261 ? -7.108 -7.422 -15.722 1.00 66.69 261 ARG A CA 1
AT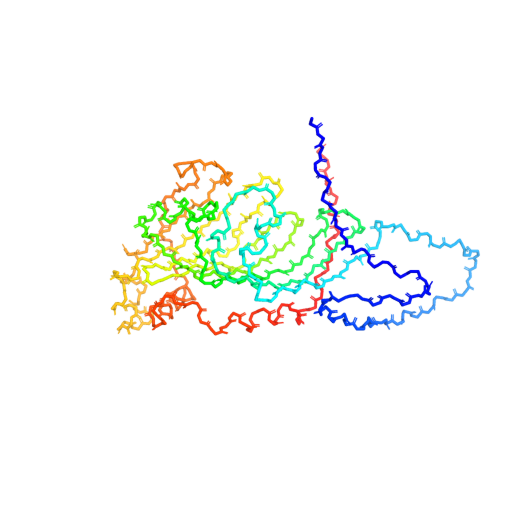OM 1989 C C . ARG A 1 261 ? -6.978 -6.087 -16.453 1.00 66.69 261 ARG A C 1
ATOM 1991 O O . ARG A 1 261 ? -6.384 -6.041 -17.526 1.00 66.69 261 ARG A O 1
ATOM 1998 N N . SER A 1 262 ? -7.460 -5.003 -15.845 1.00 73.25 262 SER A N 1
ATOM 1999 C CA . SER A 1 262 ? -7.486 -3.679 -16.475 1.00 73.25 262 SER A CA 1
ATOM 2000 C C . SER A 1 262 ? -6.098 -3.165 -16.857 1.00 73.25 262 SER A C 1
ATOM 2002 O O . SER A 1 262 ? -5.955 -2.495 -17.873 1.00 73.25 262 SER A O 1
ATOM 2004 N N . ILE A 1 263 ? -5.054 -3.515 -16.096 1.00 70.81 263 ILE A N 1
ATOM 2005 C CA . ILE A 1 263 ? -3.682 -3.064 -16.370 1.00 70.81 263 ILE A CA 1
ATOM 2006 C C . ILE A 1 263 ? -3.113 -3.694 -17.640 1.00 70.81 263 ILE A C 1
ATOM 2008 O O . ILE A 1 263 ? -2.371 -3.035 -18.367 1.00 70.81 263 ILE A O 1
ATOM 2012 N N . ILE A 1 264 ? -3.491 -4.935 -17.942 1.00 65.19 264 ILE A N 1
ATOM 2013 C CA . ILE A 1 264 ? -3.076 -5.616 -19.174 1.00 65.19 264 ILE A CA 1
ATOM 2014 C C . ILE A 1 264 ? -3.764 -4.969 -20.389 1.00 65.19 264 ILE A C 1
ATOM 2016 O O . ILE A 1 264 ? -3.153 -4.815 -21.452 1.00 65.19 264 ILE A O 1
ATOM 2020 N N . GLU A 1 265 ? -5.009 -4.522 -20.211 1.00 66.50 265 GLU A N 1
ATOM 2021 C CA . GLU A 1 265 ? -5.818 -3.858 -21.239 1.00 66.50 265 GLU A CA 1
ATOM 2022 C C . GLU A 1 265 ? -5.370 -2.415 -21.541 1.00 66.50 265 GLU A C 1
ATOM 2024 O O . GLU A 1 265 ? -5.727 -1.869 -22.587 1.00 66.50 265 GLU A O 1
ATOM 2029 N N . LEU A 1 266 ? -4.548 -1.793 -20.684 1.00 59.66 266 LEU A N 1
ATOM 2030 C CA . LEU A 1 266 ? -4.034 -0.442 -20.926 1.00 59.66 266 LEU A CA 1
ATOM 2031 C C . LEU A 1 266 ? -3.173 -0.387 -22.200 1.00 59.66 266 LEU A C 1
ATOM 2033 O O . LEU A 1 266 ? -2.401 -1.308 -22.472 1.00 59.66 266 LEU A O 1
ATOM 2037 N N . PRO A 1 267 ? -3.216 0.701 -22.988 1.00 50.59 267 PRO A N 1
ATOM 2038 C CA . PRO A 1 267 ? -2.231 0.913 -24.044 1.00 50.59 267 PRO A CA 1
ATOM 2039 C C . PRO A 1 267 ? -0.825 1.039 -23.434 1.00 50.59 267 PRO A C 1
ATOM 2041 O O . PRO A 1 267 ? -0.671 1.524 -22.313 1.00 50.59 267 PRO A O 1
ATOM 2044 N N . PHE A 1 268 ? 0.216 0.612 -24.160 1.00 50.19 268 PHE A N 1
ATOM 2045 C CA . PHE A 1 268 ? 1.596 0.785 -23.691 1.00 50.19 268 PHE A CA 1
ATOM 2046 C C . PHE A 1 268 ? 1.874 2.264 -23.391 1.00 50.19 268 PHE A C 1
ATOM 2048 O O . PHE A 1 268 ? 1.631 3.136 -24.232 1.00 50.19 268 PHE A O 1
ATOM 2055 N N . GLY A 1 269 ? 2.396 2.537 -22.192 1.00 51.59 269 GLY A N 1
ATOM 2056 C CA . GLY A 1 269 ? 2.942 3.848 -21.861 1.00 51.59 269 GLY A CA 1
ATOM 2057 C C . GLY A 1 269 ? 4.061 4.200 -22.840 1.00 51.59 269 GLY A C 1
ATOM 2058 O O . GLY A 1 269 ? 4.833 3.335 -23.253 1.00 51.59 269 GLY A O 1
ATOM 2059 N N . LYS A 1 270 ? 4.142 5.465 -23.263 1.00 46.47 270 LYS A N 1
ATOM 2060 C CA . LYS A 1 270 ? 5.243 5.904 -24.129 1.00 46.47 270 LYS A CA 1
ATOM 2061 C C . LYS A 1 270 ? 6.530 5.950 -23.291 1.00 46.47 270 LYS A C 1
ATOM 2063 O O . LYS A 1 270 ? 6.534 6.669 -22.292 1.00 46.47 270 LYS A O 1
ATOM 2068 N N . PRO A 1 271 ? 7.626 5.280 -23.689 1.00 45.69 271 PRO A N 1
ATOM 2069 C CA . PRO A 1 271 ? 8.908 5.423 -23.005 1.00 45.69 271 PRO A CA 1
ATOM 2070 C C . PRO A 1 271 ? 9.372 6.877 -23.101 1.00 45.69 271 PRO A C 1
ATOM 2072 O O . PRO A 1 271 ? 9.404 7.470 -24.190 1.00 45.69 271 PRO A O 1
ATOM 2075 N N . ARG A 1 272 ? 9.707 7.473 -21.957 1.00 48.22 272 ARG A N 1
ATOM 2076 C CA . ARG A 1 272 ? 10.041 8.898 -21.875 1.00 48.22 272 ARG A CA 1
ATOM 2077 C C . ARG A 1 272 ? 11.362 9.160 -22.606 1.00 48.22 272 ARG A C 1
ATOM 2079 O O . ARG A 1 272 ? 12.291 8.361 -22.548 1.00 48.22 272 ARG A O 1
ATOM 2086 N N . LYS A 1 273 ? 11.443 10.253 -23.373 1.00 45.75 273 LYS A N 1
ATOM 2087 C CA . LYS A 1 273 ? 12.741 10.776 -23.829 1.00 45.75 273 LYS A CA 1
ATOM 2088 C C . LYS A 1 273 ? 13.409 11.420 -22.617 1.00 45.75 273 LYS A C 1
ATOM 2090 O O . LYS A 1 273 ? 12.729 12.168 -21.915 1.00 45.75 273 LYS A O 1
ATOM 2095 N N . GLU A 1 274 ? 14.686 11.126 -22.384 1.00 44.94 274 GLU A N 1
ATOM 2096 C CA . GLU A 1 274 ? 15.495 11.913 -21.454 1.00 44.94 274 GLU A CA 1
ATOM 2097 C C . GLU A 1 274 ? 15.320 13.394 -21.812 1.00 44.94 274 GLU A C 1
ATOM 2099 O O . GLU A 1 274 ? 15.458 13.784 -22.976 1.00 44.94 274 GLU A O 1
ATOM 2104 N N . GLN A 1 275 ? 14.922 14.203 -20.831 1.00 36.44 275 GLN A N 1
ATOM 2105 C CA . GLN A 1 275 ? 15.120 15.640 -20.945 1.00 36.44 275 GLN A CA 1
ATOM 2106 C C . GLN A 1 275 ? 16.627 15.868 -20.796 1.00 36.44 275 GLN A C 1
ATOM 2108 O O . GLN A 1 275 ? 17.212 15.280 -19.882 1.00 36.44 275 GLN A O 1
ATOM 2113 N N . PRO A 1 276 ? 17.265 16.654 -21.681 1.00 34.72 276 PRO A N 1
ATOM 2114 C CA . PRO A 1 276 ? 18.658 17.022 -21.496 1.00 34.72 276 PRO A CA 1
ATOM 2115 C C . PRO A 1 276 ? 18.800 17.642 -20.110 1.00 34.72 276 PRO A C 1
ATOM 2117 O O . PRO A 1 276 ? 18.061 18.564 -19.765 1.00 34.72 276 PRO A O 1
ATOM 2120 N N . VAL A 1 277 ? 19.710 17.100 -19.308 1.00 35.50 277 VAL A N 1
ATOM 2121 C CA . VAL A 1 277 ? 20.176 17.784 -18.109 1.00 35.50 277 VAL A CA 1
ATOM 2122 C C . VAL A 1 277 ? 20.907 19.021 -18.623 1.00 35.50 277 VAL A C 1
ATOM 2124 O O . VAL A 1 277 ? 21.949 18.886 -19.259 1.00 35.50 277 VAL A O 1
ATOM 2127 N N . GLU A 1 278 ? 20.325 20.207 -18.439 1.00 35.38 278 GLU A N 1
ATOM 2128 C CA . GLU A 1 278 ? 21.097 21.445 -18.528 1.00 35.38 278 GLU A CA 1
ATOM 2129 C C . GLU A 1 278 ? 22.151 21.366 -17.420 1.00 35.38 278 GLU A C 1
ATOM 2131 O O . GLU A 1 278 ? 21.826 21.403 -16.231 1.00 35.38 278 GLU A O 1
ATOM 2136 N N . GLU A 1 279 ? 23.403 21.129 -17.811 1.00 32.44 279 GLU A N 1
ATOM 2137 C CA . GLU A 1 279 ? 24.534 21.325 -16.911 1.00 32.44 279 GLU A CA 1
ATOM 2138 C C . GLU A 1 279 ? 24.609 22.817 -16.531 1.00 32.44 279 GLU A C 1
ATOM 2140 O O . GLU A 1 279 ? 24.347 23.667 -17.389 1.00 32.44 279 GLU A O 1
ATOM 2145 N N . PRO A 1 280 ? 24.904 23.131 -15.256 1.00 48.84 280 PRO A N 1
ATOM 2146 C CA . PRO A 1 280 ? 24.976 24.499 -14.744 1.00 48.84 280 PRO A CA 1
ATOM 2147 C C . PRO A 1 280 ? 26.118 25.327 -15.346 1.00 48.84 280 PRO A C 1
ATOM 2149 O O . PRO A 1 280 ? 27.175 24.745 -15.685 1.00 48.84 280 PRO A O 1
#

pLDDT: mean 73.21, std 23.68, range [20.58, 97.94]

Foldseek 3Di:
DDDDDDDPPDDDDDDDDDDDDDDDDDDDDDDDDDDDDDDDDDDDDDPPPCDLQADKDKDKDWDPFAAPLVVVVVPPDDDSPFGWTKIKIWIWMAGRPDLQLIWTKMKMKIFQTQLCPDQPSVLVCVVVVHDGGGKIKIWMWTDRRQKTFTQWIWIWALFKIKIWDGGWIARNVQQWTWTKMKMAGLVVCLCLLAPPDLVPSFVVCQVRIWMWTQGDGSPDHSVVGIDTDHCPDDDSVNSVQSSVCSVVSIDPDDCRVVVNVVRVVDDRDDRDDDDDDPDD